Protein AF-A0A972WE09-F1 (afdb_monomer)

pLDDT: mean 72.86, std 21.05, range [27.7, 97.62]

Structure (mmCIF, N/CA/C/O backbone):
data_AF-A0A972WE09-F1
#
_entry.id   AF-A0A972WE09-F1
#
loop_
_atom_site.group_PDB
_atom_site.id
_atom_site.type_symbol
_atom_site.label_atom_id
_atom_site.label_alt_id
_atom_site.label_comp_id
_atom_site.label_asym_id
_atom_site.label_entity_id
_atom_site.label_seq_id
_atom_site.pdbx_PDB_ins_code
_atom_site.Cartn_x
_atom_site.Cartn_y
_atom_site.Cartn_z
_atom_site.occupancy
_atom_site.B_iso_or_equiv
_atom_site.auth_seq_id
_atom_site.auth_comp_id
_atom_site.auth_asym_id
_atom_site.auth_atom_id
_atom_site.pdbx_PDB_model_num
ATOM 1 N N . MET A 1 1 ? 65.712 10.291 -76.390 1.00 42.19 1 MET A N 1
ATOM 2 C CA . MET A 1 1 ? 65.392 8.877 -76.100 1.00 42.19 1 MET A CA 1
ATOM 3 C C . MET A 1 1 ? 64.914 8.795 -74.657 1.00 42.19 1 MET A C 1
ATOM 5 O O . MET A 1 1 ? 65.733 8.828 -73.753 1.00 42.19 1 MET A O 1
ATOM 9 N N . LEU A 1 2 ? 63.598 8.824 -74.439 1.00 44.12 2 LEU A N 1
ATOM 10 C CA . LEU A 1 2 ? 62.993 8.756 -73.105 1.00 44.12 2 LEU A CA 1
ATOM 11 C C . LEU A 1 2 ? 62.739 7.284 -72.747 1.00 44.12 2 LEU A C 1
ATOM 13 O O . LEU A 1 2 ? 62.123 6.583 -73.557 1.00 44.12 2 LEU A O 1
ATOM 17 N N . PRO A 1 3 ? 63.200 6.788 -71.586 1.00 51.09 3 PRO A N 1
ATOM 18 C CA . PRO A 1 3 ? 62.958 5.409 -71.198 1.00 51.09 3 PRO A CA 1
ATOM 19 C C . PRO A 1 3 ? 61.465 5.202 -70.911 1.00 51.09 3 PRO A C 1
ATOM 21 O O . PRO A 1 3 ? 60.907 5.704 -69.938 1.00 51.09 3 PRO A O 1
ATOM 24 N N . LYS A 1 4 ? 60.823 4.429 -71.791 1.00 54.84 4 LYS A N 1
ATOM 25 C CA . LYS A 1 4 ? 59.500 3.820 -71.616 1.00 54.84 4 LYS A CA 1
ATOM 26 C C . LYS A 1 4 ? 59.552 2.846 -70.433 1.00 54.84 4 LYS A C 1
ATOM 28 O O . LYS A 1 4 ? 59.787 1.660 -70.630 1.00 54.84 4 LYS A O 1
ATOM 33 N N . ARG A 1 5 ? 59.355 3.333 -69.208 1.00 55.41 5 ARG A N 1
ATOM 34 C CA . ARG A 1 5 ? 59.036 2.503 -68.032 1.00 55.41 5 ARG A CA 1
ATOM 35 C C . ARG A 1 5 ? 58.119 3.267 -67.086 1.00 55.41 5 ARG A C 1
ATOM 37 O O . ARG A 1 5 ? 58.547 3.727 -66.040 1.00 55.41 5 ARG A O 1
ATOM 44 N N . LEU A 1 6 ? 56.863 3.450 -67.486 1.00 56.16 6 LEU A N 1
ATOM 45 C CA . LEU A 1 6 ? 55.849 4.057 -66.614 1.00 56.16 6 LEU A CA 1
ATOM 46 C C . LEU A 1 6 ? 54.547 3.259 -66.513 1.00 56.16 6 LEU A C 1
ATOM 48 O O . LEU A 1 6 ? 53.661 3.666 -65.776 1.00 56.16 6 LEU A O 1
ATOM 52 N N . ILE A 1 7 ? 54.409 2.119 -67.196 1.00 57.28 7 ILE A N 1
ATOM 53 C CA . ILE A 1 7 ? 53.185 1.308 -67.118 1.00 57.28 7 ILE A CA 1
ATOM 54 C C . ILE A 1 7 ? 53.552 -0.178 -67.256 1.00 57.28 7 ILE A C 1
ATOM 56 O O . ILE A 1 7 ? 53.145 -0.861 -68.187 1.00 57.28 7 ILE A O 1
ATOM 60 N N . GLU A 1 8 ? 54.407 -0.664 -66.358 1.00 49.81 8 GLU A N 1
ATOM 61 C CA . GLU A 1 8 ? 54.573 -2.101 -66.117 1.00 49.81 8 GLU A CA 1
ATOM 62 C C . GLU A 1 8 ? 53.621 -2.458 -64.967 1.00 49.81 8 GLU A C 1
ATOM 64 O O . GLU A 1 8 ? 53.579 -1.748 -63.963 1.00 49.81 8 GLU A O 1
ATOM 69 N N . GLY A 1 9 ? 52.774 -3.466 -65.193 1.00 56.00 9 GLY A N 1
ATOM 70 C CA . GLY A 1 9 ? 51.535 -3.736 -64.461 1.00 56.00 9 GLY A CA 1
ATOM 71 C C . GLY A 1 9 ? 51.616 -3.543 -62.948 1.00 56.00 9 GLY A C 1
ATOM 72 O O . GLY A 1 9 ? 52.530 -4.030 -62.288 1.00 56.00 9 GLY A O 1
ATOM 73 N N . PHE A 1 10 ? 50.622 -2.841 -62.400 1.00 57.16 10 PHE A N 1
ATOM 74 C CA . PHE A 1 10 ? 50.445 -2.680 -60.961 1.00 57.16 10 PHE A CA 1
ATOM 75 C C . PHE A 1 10 ? 50.390 -4.067 -60.309 1.00 57.16 10 PHE A C 1
ATOM 77 O O . PHE A 1 10 ? 49.409 -4.798 -60.444 1.00 57.16 10 PHE A O 1
ATOM 84 N N . ASP A 1 11 ? 51.482 -4.438 -59.645 1.00 69.94 11 ASP A N 1
ATOM 85 C CA . ASP A 1 11 ? 51.645 -5.720 -58.978 1.00 69.94 11 ASP A CA 1
ATOM 86 C C . ASP A 1 11 ? 50.471 -5.934 -58.008 1.00 69.94 11 ASP A C 1
ATOM 88 O O . ASP A 1 11 ? 50.175 -5.075 -57.167 1.00 69.94 11 ASP A O 1
ATOM 92 N N . ARG A 1 12 ? 49.753 -7.054 -58.158 1.00 72.38 12 ARG A N 1
ATOM 93 C CA . ARG A 1 12 ? 48.464 -7.345 -57.494 1.00 72.38 12 ARG A CA 1
ATOM 94 C C . ARG A 1 12 ? 48.533 -7.135 -55.977 1.00 72.38 12 ARG A C 1
ATOM 96 O O . ARG A 1 12 ? 47.549 -6.748 -55.347 1.00 72.38 12 ARG A O 1
ATOM 103 N N . VAL A 1 13 ? 49.715 -7.354 -55.403 1.00 77.06 13 VAL A N 1
ATOM 104 C CA . VAL A 1 13 ? 50.023 -7.170 -53.981 1.00 77.06 13 VAL A CA 1
ATOM 105 C C . VAL A 1 13 ? 50.000 -5.693 -53.569 1.00 77.06 13 VAL A C 1
ATOM 107 O O . VAL A 1 13 ? 49.438 -5.362 -52.527 1.00 77.06 13 VAL A O 1
ATOM 110 N N . ARG A 1 14 ? 50.542 -4.781 -54.386 1.00 76.69 14 ARG A N 1
ATOM 111 C CA . ARG A 1 14 ? 50.553 -3.337 -54.088 1.00 76.69 14 ARG A CA 1
ATOM 112 C C . ARG A 1 14 ? 49.159 -2.728 -54.188 1.00 76.69 14 ARG A C 1
ATOM 114 O O . ARG A 1 14 ? 48.794 -1.934 -53.326 1.00 76.69 14 ARG A O 1
ATOM 121 N N . LEU A 1 15 ? 48.368 -3.141 -55.182 1.00 80.62 15 LEU A N 1
ATOM 122 C CA . LEU A 1 15 ? 46.974 -2.703 -55.313 1.00 80.62 15 LEU A CA 1
ATOM 123 C C . LEU A 1 15 ? 46.124 -3.190 -54.130 1.00 80.62 15 LEU A C 1
ATOM 125 O O . LEU A 1 15 ? 45.349 -2.418 -53.572 1.00 80.62 15 LEU A O 1
ATOM 129 N N . ARG A 1 16 ? 46.323 -4.442 -53.692 1.00 83.88 16 ARG A N 1
ATOM 130 C CA . ARG A 1 16 ? 45.658 -4.990 -52.502 1.00 83.88 16 ARG A CA 1
ATOM 131 C C . ARG A 1 16 ? 46.019 -4.215 -51.236 1.00 83.88 16 ARG A C 1
ATOM 133 O O . ARG A 1 16 ? 45.133 -3.934 -50.438 1.00 83.88 16 ARG A O 1
ATOM 140 N N . ASN A 1 17 ? 47.286 -3.837 -51.069 1.00 87.00 17 ASN A N 1
ATOM 141 C CA . ASN A 1 17 ? 47.725 -3.058 -49.911 1.00 87.00 17 ASN A CA 1
ATOM 142 C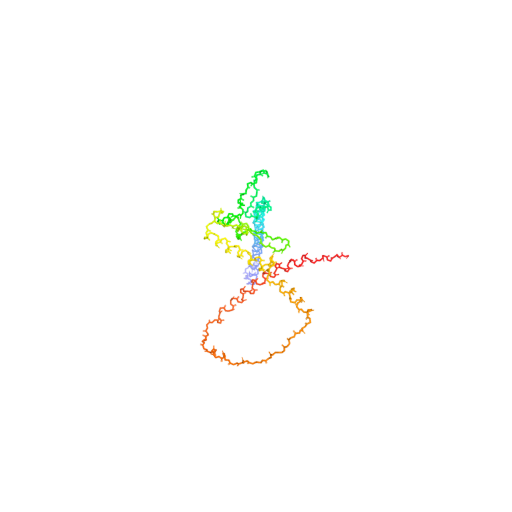 C . ASN A 1 17 ? 47.155 -1.633 -49.925 1.00 87.00 17 ASN A C 1
ATOM 144 O O . ASN A 1 17 ? 46.702 -1.164 -48.887 1.00 87.00 17 ASN A O 1
ATOM 148 N N . PHE A 1 18 ? 47.117 -0.963 -51.083 1.00 88.94 18 PHE A N 1
ATOM 149 C CA . PHE A 1 18 ? 46.482 0.354 -51.208 1.00 88.94 18 PHE A CA 1
ATOM 150 C C . PHE A 1 18 ? 44.977 0.299 -50.925 1.00 88.94 18 PHE A C 1
ATOM 152 O O . PHE A 1 18 ? 44.461 1.159 -50.216 1.00 88.94 18 PHE A O 1
ATOM 159 N N . LEU A 1 19 ? 44.281 -0.728 -51.423 1.00 89.06 19 LEU A N 1
ATOM 160 C CA . LEU A 1 19 ? 42.856 -0.924 -51.152 1.00 89.06 19 LEU A CA 1
ATOM 161 C C . LEU A 1 19 ? 42.596 -1.231 -49.672 1.00 89.06 19 LEU A C 1
ATOM 163 O O . LEU A 1 19 ? 41.664 -0.681 -49.096 1.00 89.06 19 LEU A O 1
ATOM 167 N N . ALA A 1 20 ? 43.431 -2.063 -49.044 1.00 90.75 20 ALA A N 1
ATOM 168 C CA . ALA A 1 20 ? 43.345 -2.340 -47.614 1.00 90.75 20 ALA A CA 1
ATOM 169 C C . ALA A 1 20 ? 43.599 -1.078 -46.782 1.00 90.75 20 ALA A C 1
ATOM 171 O O . ALA A 1 20 ? 42.846 -0.817 -45.853 1.00 90.75 20 ALA A O 1
ATOM 172 N N . LEU A 1 21 ? 44.601 -0.267 -47.142 1.00 91.88 21 LEU A N 1
ATOM 173 C CA . LEU A 1 21 ? 44.885 1.009 -46.482 1.00 91.88 21 LEU A CA 1
ATOM 174 C C . LEU A 1 21 ? 43.704 1.979 -46.616 1.00 91.88 21 LEU A C 1
ATOM 176 O O . LEU A 1 21 ? 43.304 2.588 -45.631 1.00 91.88 21 LEU A O 1
ATOM 180 N N . PHE A 1 22 ? 43.121 2.091 -47.813 1.00 91.31 22 PHE A N 1
ATOM 181 C CA . PHE A 1 22 ? 41.946 2.926 -48.056 1.00 91.31 22 PHE A CA 1
ATOM 182 C C . PHE A 1 22 ? 40.731 2.444 -47.255 1.00 91.31 22 PHE A C 1
ATOM 184 O O . PHE A 1 22 ? 40.063 3.241 -46.598 1.00 91.31 22 PHE A O 1
ATOM 191 N N . PHE A 1 23 ? 40.478 1.134 -47.247 1.00 94.25 23 PHE A N 1
ATOM 192 C CA . PHE A 1 23 ? 39.403 0.546 -46.455 1.00 94.25 23 PHE A CA 1
ATOM 193 C C . PHE A 1 23 ? 39.628 0.762 -44.957 1.00 94.25 23 PHE A C 1
ATOM 195 O O . PHE A 1 23 ? 38.690 1.117 -44.257 1.00 94.25 23 PHE A O 1
ATOM 202 N N . LEU A 1 24 ? 40.861 0.624 -44.464 1.00 94.81 24 LEU A N 1
ATOM 203 C CA . LEU A 1 24 ? 41.206 0.868 -43.062 1.00 94.81 24 LEU A CA 1
ATOM 204 C C . LEU A 1 24 ? 41.032 2.348 -42.688 1.00 94.81 24 LEU A C 1
ATOM 206 O O . LEU A 1 24 ? 40.479 2.656 -41.635 1.00 94.81 24 LEU A O 1
ATOM 210 N N . ALA A 1 25 ? 41.454 3.258 -43.570 1.00 94.44 25 ALA A N 1
ATOM 211 C CA . ALA A 1 25 ? 41.301 4.701 -43.396 1.00 94.44 25 ALA A CA 1
ATOM 212 C C . ALA A 1 25 ? 39.828 5.131 -43.336 1.00 94.44 25 ALA A C 1
ATOM 214 O O . ALA A 1 25 ? 39.520 6.130 -42.692 1.00 94.44 25 ALA A O 1
ATOM 215 N N . LEU A 1 26 ? 38.922 4.367 -43.956 1.00 93.69 26 LEU A N 1
ATOM 216 C CA . LEU A 1 26 ? 37.477 4.558 -43.832 1.00 93.69 26 LEU A CA 1
ATOM 217 C C . LEU A 1 26 ? 36.892 3.818 -42.617 1.00 93.69 26 LEU A C 1
ATOM 219 O O . LEU A 1 26 ? 36.058 4.362 -41.899 1.00 93.69 26 LEU A O 1
ATOM 223 N N . ALA A 1 27 ? 37.344 2.593 -42.351 1.00 94.56 27 ALA A N 1
ATOM 224 C CA . ALA A 1 27 ? 36.809 1.741 -41.295 1.00 94.56 27 ALA A CA 1
ATOM 225 C C . ALA A 1 27 ? 37.094 2.307 -39.898 1.00 94.56 27 ALA A C 1
ATOM 227 O O . ALA A 1 27 ? 36.196 2.330 -39.058 1.00 94.56 27 ALA A O 1
ATOM 228 N N . ILE A 1 28 ? 38.305 2.818 -39.654 1.00 94.94 28 ILE A N 1
ATOM 229 C CA . ILE A 1 28 ? 38.694 3.390 -38.357 1.00 94.94 28 ILE A CA 1
ATOM 230 C C . ILE A 1 28 ? 37.746 4.524 -37.922 1.00 94.94 28 ILE A C 1
ATOM 232 O O . ILE A 1 28 ? 37.148 4.391 -36.853 1.00 94.94 28 ILE A O 1
ATOM 236 N N . PRO A 1 29 ? 37.535 5.605 -38.703 1.00 93.56 29 PRO A N 1
ATOM 237 C CA . PRO A 1 29 ? 36.647 6.687 -38.281 1.00 93.56 29 PRO A CA 1
ATOM 238 C C . PRO A 1 29 ? 35.191 6.229 -38.136 1.00 93.56 29 PRO A C 1
ATOM 240 O O . PRO A 1 29 ? 34.505 6.685 -37.223 1.00 93.56 29 PRO A O 1
ATOM 243 N N . THR A 1 30 ? 34.721 5.286 -38.961 1.00 94.38 30 THR A N 1
ATOM 244 C CA . THR A 1 30 ? 33.365 4.731 -38.797 1.00 94.38 30 THR A CA 1
ATOM 245 C C . THR A 1 30 ? 33.212 3.925 -37.507 1.00 94.38 30 THR A C 1
ATOM 247 O O . THR A 1 30 ? 32.222 4.092 -36.799 1.00 94.38 30 THR A O 1
ATOM 250 N N . ALA A 1 31 ? 34.200 3.103 -37.148 1.00 94.31 31 ALA A N 1
ATOM 251 C CA . ALA A 1 31 ? 34.174 2.318 -35.919 1.00 94.31 31 ALA A CA 1
ATOM 252 C C . ALA A 1 31 ? 34.209 3.216 -34.673 1.00 94.31 31 ALA A C 1
ATOM 254 O O . ALA A 1 31 ? 33.471 2.972 -33.718 1.00 94.31 31 ALA A O 1
ATOM 255 N N . VAL A 1 32 ? 35.014 4.284 -34.702 1.00 94.50 32 VAL A N 1
ATOM 256 C CA . VAL A 1 32 ? 35.068 5.283 -33.623 1.00 94.50 32 VAL A CA 1
ATOM 257 C C . VAL A 1 32 ? 33.718 5.983 -33.454 1.00 94.50 32 VAL A C 1
ATOM 259 O O . VAL A 1 32 ? 33.236 6.094 -32.328 1.00 94.50 32 VAL A O 1
ATOM 262 N N . LEU A 1 33 ? 33.074 6.396 -34.552 1.00 94.62 33 LEU A N 1
ATOM 263 C CA . LEU A 1 33 ? 31.745 7.016 -34.502 1.00 94.62 33 LEU A CA 1
ATOM 264 C C . LEU A 1 33 ? 30.694 6.083 -33.899 1.00 94.62 33 LEU A C 1
ATOM 266 O O . LEU A 1 33 ? 29.909 6.510 -33.055 1.00 94.62 33 LEU A O 1
ATOM 270 N N . ILE A 1 34 ? 30.703 4.807 -34.289 1.00 92.56 34 ILE A N 1
ATOM 271 C CA . ILE A 1 34 ? 29.791 3.804 -33.732 1.00 92.56 34 ILE A CA 1
ATOM 272 C C . ILE A 1 34 ? 30.023 3.668 -32.222 1.00 92.56 34 ILE A C 1
ATOM 274 O O . ILE A 1 34 ? 29.072 3.741 -31.449 1.00 92.56 34 ILE A O 1
ATOM 278 N N . TRP A 1 35 ? 31.277 3.534 -31.781 1.00 90.88 35 TRP A N 1
ATOM 279 C CA . TRP A 1 35 ? 31.607 3.417 -30.357 1.00 90.88 35 TRP A CA 1
ATOM 280 C C . TRP A 1 35 ? 31.154 4.636 -29.539 1.00 90.88 35 TRP A C 1
ATOM 282 O O . TRP A 1 35 ? 30.608 4.491 -28.440 1.00 90.88 35 TRP A O 1
ATOM 292 N N . GLN A 1 36 ? 31.321 5.837 -30.095 1.00 88.81 36 GLN A N 1
ATOM 293 C CA . GLN A 1 36 ? 30.876 7.075 -29.464 1.00 88.81 36 GLN A CA 1
ATOM 294 C C . GLN A 1 36 ? 29.346 7.149 -29.366 1.00 88.81 36 GLN A C 1
ATOM 296 O O . GLN A 1 36 ? 28.827 7.477 -28.299 1.00 88.81 36 GLN A O 1
ATOM 301 N N . ALA A 1 37 ? 28.626 6.788 -30.431 1.00 88.38 37 ALA A N 1
ATOM 302 C CA . ALA A 1 37 ? 27.164 6.776 -30.446 1.00 88.38 37 ALA A CA 1
ATOM 303 C C . ALA A 1 37 ? 26.583 5.769 -29.437 1.00 88.38 37 ALA A C 1
ATOM 305 O O . ALA A 1 37 ? 25.671 6.104 -28.685 1.00 88.38 37 ALA A O 1
ATOM 306 N N . TYR A 1 38 ? 27.155 4.563 -29.347 1.00 88.25 38 TYR A N 1
ATOM 307 C CA . TYR A 1 38 ? 26.756 3.576 -28.336 1.00 88.25 38 TYR A CA 1
ATOM 308 C C . TYR A 1 38 ? 26.979 4.081 -26.909 1.00 88.25 38 TYR A C 1
ATOM 310 O O . TYR A 1 38 ? 26.152 3.847 -26.028 1.00 88.25 38 TYR A O 1
ATOM 318 N N . SER A 1 39 ? 28.094 4.776 -26.679 1.00 81.31 39 SER A N 1
ATOM 319 C CA . SER A 1 39 ? 28.401 5.338 -25.365 1.00 81.31 39 SER A CA 1
ATOM 320 C C . SER A 1 39 ? 27.394 6.420 -24.981 1.00 81.31 39 SER A C 1
ATOM 322 O O . SER A 1 39 ? 26.896 6.404 -23.859 1.00 81.31 39 SER A O 1
ATOM 324 N N . GLN A 1 40 ? 27.046 7.314 -25.911 1.00 84.81 40 GLN A N 1
ATOM 325 C CA . GLN A 1 40 ? 26.029 8.348 -25.691 1.00 84.81 40 GLN A CA 1
ATOM 326 C C . GLN A 1 40 ? 24.662 7.738 -25.375 1.00 84.81 40 GLN A C 1
ATOM 328 O O . GLN A 1 40 ? 24.068 8.089 -24.360 1.00 84.81 40 GLN A O 1
ATOM 333 N N . LEU A 1 41 ? 24.226 6.746 -26.156 1.00 88.06 41 LEU A N 1
ATOM 334 C CA . LEU A 1 41 ? 22.948 6.068 -25.932 1.00 88.06 41 LEU A CA 1
ATOM 335 C C . LEU A 1 41 ? 22.884 5.393 -24.555 1.00 88.06 41 LEU A C 1
ATOM 337 O O . LEU A 1 41 ? 21.870 5.466 -23.866 1.00 88.06 41 LEU A O 1
ATOM 341 N N . LYS A 1 42 ? 23.980 4.755 -24.123 1.00 85.50 42 LYS A N 1
ATOM 342 C CA . LYS A 1 42 ? 24.055 4.138 -22.793 1.00 85.50 42 LYS A CA 1
ATOM 343 C C . LYS A 1 42 ? 23.935 5.180 -21.680 1.00 85.50 42 LYS A C 1
ATOM 345 O O . LYS A 1 42 ? 23.276 4.915 -20.678 1.00 85.50 42 LYS A O 1
ATOM 350 N N . TRP A 1 43 ? 24.584 6.334 -21.835 1.00 78.44 43 TRP A N 1
ATOM 351 C CA . TRP A 1 43 ? 24.526 7.405 -20.843 1.00 78.44 43 TRP A CA 1
ATOM 352 C C . TRP A 1 43 ? 23.143 8.045 -20.768 1.00 78.44 43 TRP A C 1
ATOM 354 O O . TRP A 1 43 ? 22.662 8.263 -19.660 1.00 78.44 43 TRP A O 1
ATOM 364 N N . GLU A 1 44 ? 22.487 8.293 -21.900 1.00 88.38 44 GLU A N 1
ATOM 365 C CA . GLU A 1 44 ? 21.116 8.816 -21.926 1.00 88.38 44 GLU A CA 1
ATOM 366 C C . GLU A 1 44 ? 20.137 7.844 -21.266 1.00 88.38 44 GLU A C 1
ATOM 368 O O . GLU A 1 44 ? 19.405 8.241 -20.362 1.00 88.38 44 GLU A O 1
ATOM 373 N N . ALA A 1 45 ? 20.196 6.558 -21.626 1.00 88.56 45 ALA A N 1
ATOM 374 C CA . ALA A 1 45 ? 19.349 5.536 -21.018 1.00 88.56 45 ALA A CA 1
ATOM 375 C C . ALA A 1 45 ? 19.579 5.427 -19.503 1.00 88.56 45 ALA A C 1
ATOM 377 O O . ALA A 1 45 ? 18.624 5.341 -18.737 1.00 88.56 45 ALA A O 1
ATOM 378 N N . PHE A 1 46 ? 20.837 5.465 -19.050 1.00 87.31 46 PHE A N 1
ATOM 379 C CA . PHE A 1 46 ? 21.152 5.411 -17.622 1.00 87.31 46 PHE A CA 1
ATOM 380 C C . PHE A 1 46 ?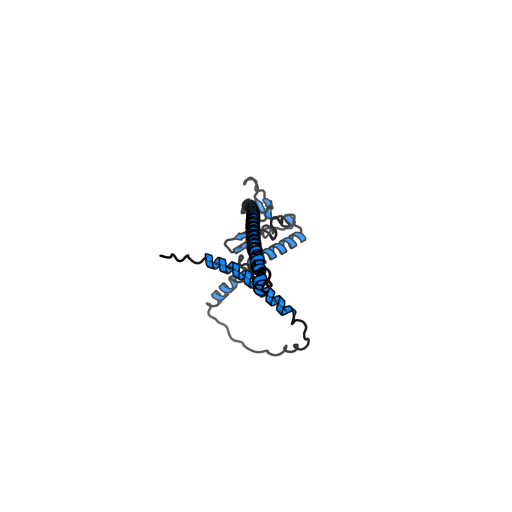 20.547 6.590 -16.848 1.00 87.31 46 PHE A C 1
ATOM 382 O O . PHE A 1 46 ? 19.897 6.375 -15.828 1.00 87.31 46 PHE A O 1
ATOM 389 N N . HIS A 1 47 ? 20.725 7.820 -17.338 1.00 89.38 47 HIS A N 1
ATOM 390 C CA . HIS A 1 47 ? 20.181 9.005 -16.669 1.00 89.38 47 HIS A CA 1
ATOM 391 C C . HIS A 1 47 ? 18.652 9.048 -16.730 1.00 89.38 47 HIS A C 1
ATOM 393 O O . HIS A 1 47 ? 18.025 9.493 -15.774 1.00 89.38 47 HIS A O 1
ATOM 399 N N . GLN A 1 48 ? 18.052 8.552 -17.815 1.00 89.69 48 GLN A N 1
ATOM 400 C CA . GLN A 1 48 ? 16.603 8.411 -17.913 1.00 89.69 48 GLN A CA 1
ATOM 401 C C . GLN A 1 48 ? 16.070 7.464 -16.833 1.00 89.69 48 GLN A C 1
ATOM 403 O O . GLN A 1 48 ? 15.196 7.854 -16.067 1.00 89.69 48 GLN A O 1
ATOM 408 N N . TYR A 1 49 ? 16.651 6.268 -16.695 1.00 92.25 49 TYR A N 1
ATOM 409 C CA . TYR A 1 49 ? 16.239 5.330 -15.648 1.00 92.25 49 TYR A CA 1
ATOM 410 C C . TYR A 1 49 ? 16.479 5.866 -14.238 1.00 92.25 49 TYR A C 1
ATOM 412 O O . TYR A 1 49 ? 15.684 5.591 -13.342 1.00 92.25 49 TYR A O 1
ATOM 420 N N . GLN A 1 50 ? 17.555 6.629 -14.030 1.00 92.12 50 GLN A N 1
ATOM 421 C CA . GLN A 1 50 ? 17.790 7.290 -12.751 1.00 92.12 50 GLN A CA 1
ATOM 422 C C . GLN A 1 50 ? 16.675 8.298 -12.440 1.00 92.12 50 GLN A C 1
ATOM 424 O O . GLN A 1 50 ? 16.125 8.261 -11.342 1.00 92.12 50 GLN A O 1
ATOM 429 N N . GLY A 1 51 ? 16.303 9.145 -13.404 1.00 94.00 51 GLY A N 1
ATOM 430 C CA . GLY A 1 51 ? 15.210 10.105 -13.242 1.00 94.00 51 GLY A CA 1
ATOM 431 C C . GLY A 1 51 ? 13.866 9.427 -12.968 1.00 94.00 51 GLY A C 1
ATOM 432 O O . GLY A 1 51 ? 13.176 9.799 -12.021 1.00 94.00 51 GLY A O 1
ATOM 433 N N . ASP A 1 52 ? 13.538 8.380 -13.726 1.00 94.69 52 ASP A N 1
ATOM 434 C CA . ASP A 1 52 ? 12.303 7.608 -13.543 1.00 94.69 52 ASP A CA 1
ATOM 435 C C . ASP A 1 52 ? 12.250 6.949 -12.148 1.00 94.69 52 ASP A C 1
ATOM 437 O O . ASP A 1 52 ? 11.206 6.929 -11.490 1.00 94.69 52 ASP A O 1
ATOM 441 N N . ALA A 1 53 ? 13.382 6.423 -11.664 1.00 95.19 53 ALA A N 1
ATOM 442 C CA . ALA A 1 53 ? 13.483 5.820 -10.337 1.00 95.19 53 ALA A CA 1
ATOM 443 C C . ALA A 1 53 ? 13.374 6.860 -9.211 1.00 95.19 53 ALA A C 1
ATOM 445 O O . ALA A 1 53 ? 12.724 6.598 -8.193 1.00 95.19 53 ALA A O 1
ATOM 446 N N . GLU A 1 54 ? 13.978 8.038 -9.383 1.00 95.38 54 GLU A N 1
ATOM 447 C CA . GLU A 1 54 ? 13.858 9.154 -8.442 1.00 95.38 54 GLU A CA 1
ATOM 448 C C . GLU A 1 54 ? 12.406 9.645 -8.354 1.00 95.38 54 GLU A C 1
ATOM 450 O O . GLU A 1 54 ? 11.886 9.801 -7.247 1.00 95.38 54 GLU A O 1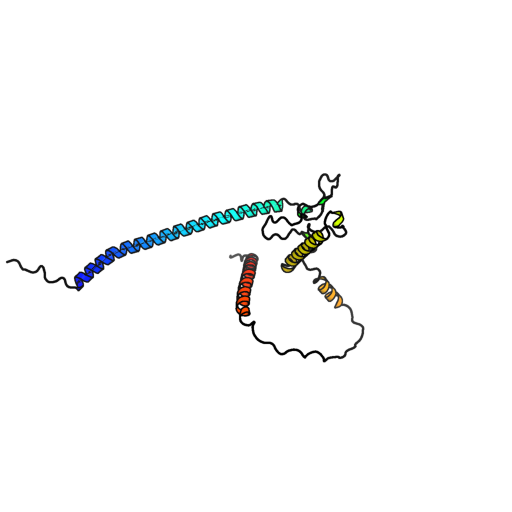
ATOM 455 N N . GLU A 1 55 ? 11.713 9.806 -9.485 1.00 96.69 55 GLU A N 1
ATOM 456 C CA . GLU A 1 55 ? 10.295 10.188 -9.507 1.00 96.69 55 GLU A CA 1
ATOM 457 C C . GLU A 1 55 ? 9.416 9.128 -8.830 1.00 96.69 55 GLU A C 1
ATOM 459 O O . GLU A 1 55 ? 8.575 9.452 -7.984 1.00 96.69 55 GLU A O 1
ATOM 464 N N . LEU A 1 56 ? 9.620 7.849 -9.162 1.00 96.88 56 LEU A N 1
ATOM 465 C CA . LEU A 1 56 ? 8.867 6.754 -8.558 1.00 96.88 56 LEU A CA 1
ATOM 466 C C . LEU A 1 56 ? 9.058 6.724 -7.039 1.00 96.88 56 LEU A C 1
ATOM 468 O O . LEU A 1 56 ? 8.077 6.599 -6.304 1.00 96.88 56 LEU A O 1
ATOM 472 N N . THR A 1 57 ? 10.298 6.879 -6.575 1.00 97.06 57 THR A N 1
ATOM 473 C CA . THR A 1 57 ? 10.628 6.913 -5.145 1.00 97.06 57 THR A CA 1
ATOM 474 C C . THR A 1 57 ? 9.932 8.087 -4.464 1.00 97.06 57 THR A C 1
ATOM 476 O O . THR A 1 57 ? 9.200 7.881 -3.499 1.00 97.06 57 THR A O 1
ATOM 479 N N . GLN A 1 58 ? 10.035 9.297 -5.022 1.00 97.62 58 GLN A N 1
ATOM 480 C CA . GLN A 1 58 ? 9.361 10.482 -4.479 1.00 97.62 58 GLN A CA 1
ATOM 481 C C . GLN A 1 58 ? 7.840 10.307 -4.410 1.00 97.62 58 GLN A C 1
ATOM 483 O O . GLN A 1 58 ? 7.199 10.720 -3.441 1.00 97.62 58 GLN A O 1
ATOM 488 N N . ARG A 1 59 ? 7.240 9.666 -5.417 1.00 96.50 59 ARG A N 1
ATOM 489 C CA . ARG A 1 59 ? 5.804 9.376 -5.435 1.00 96.50 59 ARG A CA 1
ATOM 490 C C . ARG A 1 59 ? 5.410 8.358 -4.366 1.00 96.50 59 ARG A C 1
ATOM 492 O O . ARG A 1 59 ? 4.365 8.529 -3.732 1.00 96.50 59 ARG A O 1
ATOM 499 N N . ILE A 1 60 ? 6.208 7.308 -4.181 1.00 95.25 60 ILE A N 1
ATOM 500 C CA . ILE A 1 60 ? 5.999 6.312 -3.124 1.00 95.25 60 ILE A CA 1
ATOM 501 C C . ILE A 1 60 ? 6.100 6.991 -1.759 1.00 95.25 60 ILE A C 1
ATOM 503 O O . ILE A 1 60 ? 5.173 6.857 -0.962 1.00 95.25 60 ILE A O 1
ATOM 507 N N . ASP A 1 61 ? 7.142 7.787 -1.529 1.00 96.44 61 ASP A N 1
ATOM 508 C CA . ASP A 1 61 ? 7.360 8.503 -0.272 1.00 96.44 61 ASP A CA 1
ATOM 509 C C . ASP A 1 61 ? 6.217 9.470 0.033 1.00 96.44 61 ASP A C 1
ATOM 511 O O . ASP A 1 61 ? 5.705 9.510 1.154 1.00 96.44 61 ASP A O 1
ATOM 515 N N . ALA A 1 62 ? 5.762 10.238 -0.958 1.00 96.19 62 ALA A N 1
ATOM 516 C CA . ALA A 1 62 ? 4.638 11.153 -0.791 1.00 96.19 62 ALA A CA 1
ATOM 517 C C . ALA A 1 62 ? 3.348 10.402 -0.427 1.00 96.19 62 ALA A C 1
ATOM 519 O O . ALA A 1 62 ? 2.621 10.817 0.481 1.00 96.19 62 ALA A O 1
ATOM 520 N N . ARG A 1 63 ? 3.076 9.276 -1.101 1.00 92.81 63 ARG A N 1
ATOM 521 C CA . ARG A 1 63 ? 1.906 8.437 -0.820 1.00 92.81 63 ARG A CA 1
ATOM 522 C C . ARG A 1 63 ? 1.993 7.799 0.566 1.00 92.81 63 ARG A C 1
ATOM 524 O O . ARG A 1 63 ? 1.011 7.849 1.300 1.00 92.81 63 ARG A O 1
ATOM 531 N N . LEU A 1 64 ? 3.140 7.233 0.934 1.00 92.75 64 LEU A N 1
ATOM 532 C CA . LEU A 1 64 ? 3.359 6.614 2.241 1.00 92.75 64 LEU A CA 1
ATOM 533 C C . LEU A 1 64 ? 3.198 7.646 3.362 1.00 92.75 64 LEU A C 1
ATOM 535 O O . LEU A 1 64 ? 2.477 7.398 4.322 1.00 92.75 64 LEU A O 1
ATOM 539 N N . ASN A 1 65 ? 3.785 8.834 3.208 1.00 95.00 65 ASN A N 1
ATOM 540 C CA . ASN A 1 65 ? 3.643 9.917 4.179 1.00 95.00 65 ASN A CA 1
ATOM 541 C C . ASN A 1 65 ? 2.190 10.376 4.339 1.00 95.00 65 ASN A C 1
ATOM 543 O O . ASN A 1 65 ? 1.772 10.701 5.448 1.00 95.00 65 ASN A O 1
ATOM 547 N N . ALA A 1 66 ? 1.411 10.422 3.255 1.00 92.69 66 ALA A N 1
ATOM 548 C CA . ALA A 1 66 ? -0.013 10.731 3.345 1.00 92.69 66 ALA A CA 1
ATOM 549 C C . ALA A 1 66 ? -0.770 9.658 4.144 1.00 92.69 66 ALA A C 1
ATOM 551 O O . ALA A 1 66 ? -1.564 10.001 5.015 1.00 92.69 66 ALA A O 1
ATOM 552 N N . LEU A 1 67 ? -0.473 8.378 3.903 1.00 89.12 67 LEU A N 1
ATOM 553 C CA . LEU A 1 67 ? -1.086 7.259 4.623 1.00 89.12 67 LEU A CA 1
ATOM 554 C C . LEU A 1 67 ? -0.715 7.248 6.111 1.00 89.12 67 LEU A C 1
ATOM 556 O O . LEU A 1 67 ? -1.597 7.078 6.946 1.00 89.12 67 LEU A O 1
ATOM 560 N N . ILE A 1 68 ? 0.557 7.482 6.447 1.00 90.19 68 ILE A N 1
ATOM 561 C CA . ILE A 1 68 ? 1.019 7.584 7.839 1.00 90.19 68 ILE A CA 1
ATOM 562 C C . ILE A 1 68 ? 0.305 8.734 8.547 1.00 90.19 68 ILE A C 1
ATOM 564 O O . ILE A 1 68 ? -0.208 8.545 9.639 1.00 90.19 68 ILE A O 1
ATOM 568 N N . LYS A 1 69 ? 0.178 9.903 7.906 1.00 91.94 69 LYS A N 1
ATOM 569 C CA . LYS A 1 69 ? -0.551 11.040 8.490 1.00 91.94 69 LYS A CA 1
ATOM 570 C C . LYS A 1 69 ? -2.016 10.722 8.777 1.00 91.94 69 LYS A C 1
ATOM 572 O O . LYS A 1 69 ? -2.539 11.189 9.783 1.00 91.94 69 LYS A O 1
ATOM 577 N N . THR A 1 70 ? -2.676 9.961 7.907 1.00 88.62 70 THR A N 1
ATOM 578 C CA . THR A 1 70 ? -4.044 9.494 8.158 1.00 88.62 70 THR A CA 1
ATOM 579 C C . THR A 1 70 ? -4.078 8.497 9.315 1.00 88.62 70 THR A C 1
ATOM 581 O O . THR A 1 70 ? -4.920 8.634 10.194 1.00 88.62 70 THR A O 1
ATOM 584 N N . ALA A 1 71 ? -3.142 7.546 9.360 1.00 85.19 71 ALA A N 1
ATOM 585 C CA . ALA A 1 71 ? -3.051 6.562 10.436 1.00 85.19 71 ALA A CA 1
ATOM 586 C C . ALA A 1 71 ? -2.778 7.210 11.810 1.00 85.19 71 ALA A C 1
ATOM 588 O O . ALA A 1 71 ? -3.462 6.893 12.780 1.00 85.19 71 ALA A O 1
ATOM 589 N N . ASP A 1 72 ? -1.845 8.163 11.873 1.00 88.31 72 ASP A N 1
ATOM 590 C CA . ASP A 1 72 ? -1.469 8.909 13.084 1.00 88.31 72 ASP A CA 1
ATOM 591 C C . ASP A 1 72 ? -2.575 9.855 13.574 1.00 88.31 72 ASP A C 1
ATOM 593 O O . ASP A 1 72 ? -2.583 10.254 14.739 1.00 88.31 72 ASP A O 1
ATOM 597 N N . ALA A 1 73 ? -3.515 10.237 12.703 1.00 89.31 73 ALA A N 1
ATOM 598 C CA . ALA A 1 73 ? -4.662 11.049 13.096 1.00 89.31 73 ALA A CA 1
ATOM 599 C C . ALA A 1 73 ? -5.661 10.270 13.970 1.00 89.31 73 ALA A C 1
ATOM 601 O O . ALA A 1 73 ? -6.477 10.892 14.656 1.00 89.31 73 ALA A O 1
ATOM 602 N N . HIS A 1 74 ? -5.607 8.933 13.961 1.00 87.88 74 HIS A N 1
ATOM 603 C CA . HIS A 1 74 ? -6.452 8.094 14.803 1.00 87.88 74 HIS A CA 1
ATOM 604 C C . HIS A 1 74 ? -5.890 7.995 16.220 1.00 87.88 74 HIS A C 1
ATOM 606 O O . HIS A 1 74 ? -4.727 7.657 16.445 1.00 87.88 74 HIS A O 1
ATOM 612 N N . SER A 1 75 ? -6.744 8.257 17.202 1.00 87.88 75 SER A N 1
ATOM 613 C CA . SER A 1 75 ? -6.401 8.114 18.610 1.00 87.88 75 SER A CA 1
ATOM 614 C C . SER A 1 75 ? -6.407 6.645 19.034 1.00 87.88 75 SER A C 1
ATOM 616 O O . SER A 1 75 ? -7.048 5.796 18.417 1.00 87.88 75 SER A O 1
ATOM 618 N N . PHE A 1 76 ? -5.760 6.336 20.159 1.00 86.06 76 PHE A N 1
ATOM 619 C CA . PHE A 1 76 ? -5.795 4.986 20.731 1.00 86.06 76 PHE A CA 1
ATOM 620 C C . PHE A 1 76 ? -7.228 4.500 21.028 1.00 86.06 76 PHE A C 1
ATOM 622 O O . PHE A 1 76 ? -7.509 3.309 20.911 1.00 86.06 76 PHE A O 1
ATOM 629 N N . ALA A 1 77 ? -8.143 5.412 21.373 1.00 87.75 77 ALA A N 1
ATOM 630 C CA . ALA A 1 77 ? -9.537 5.075 21.646 1.00 87.75 77 ALA A CA 1
ATOM 631 C C . ALA A 1 77 ? -10.276 4.585 20.390 1.00 87.75 77 ALA A C 1
ATOM 633 O O . ALA A 1 77 ? -11.125 3.702 20.496 1.00 87.75 77 ALA A O 1
ATOM 634 N N . ASP A 1 78 ? -9.912 5.080 19.202 1.00 89.94 78 ASP A N 1
ATOM 635 C CA . ASP A 1 78 ? -10.582 4.738 17.940 1.00 89.94 78 ASP A CA 1
ATOM 636 C C . ASP A 1 78 ? -10.422 3.260 17.559 1.00 89.94 78 ASP A C 1
ATOM 638 O O . ASP A 1 78 ? -11.187 2.730 16.764 1.00 89.94 78 ASP A O 1
ATOM 642 N N . TYR A 1 79 ? -9.484 2.531 18.147 1.00 90.75 79 TYR A N 1
ATOM 643 C CA . TYR A 1 79 ? -9.338 1.093 17.901 1.00 90.75 79 TYR A CA 1
ATOM 644 C C . TYR A 1 79 ? -10.261 0.228 18.777 1.00 90.75 79 TYR A C 1
ATOM 646 O O . TYR A 1 79 ? -10.252 -0.997 18.662 1.00 90.75 79 TYR A O 1
ATOM 654 N N . THR A 1 80 ? -11.078 0.843 19.635 1.00 90.44 80 THR A N 1
ATOM 655 C CA . THR A 1 80 ? -12.155 0.167 20.372 1.00 90.44 80 THR A CA 1
ATOM 656 C C . THR A 1 80 ? -13.475 0.311 19.613 1.00 90.44 80 THR A C 1
ATOM 658 O O . THR A 1 80 ? -13.677 1.287 18.899 1.00 90.44 80 THR A O 1
ATOM 661 N N . PHE A 1 81 ? -14.408 -0.637 19.760 1.00 89.69 81 PHE A N 1
ATOM 662 C CA . PHE A 1 81 ? -15.686 -0.583 19.035 1.00 89.69 81 PHE A CA 1
ATOM 663 C C . PHE A 1 81 ? -16.544 0.645 19.394 1.00 89.69 81 PHE A C 1
ATOM 665 O O . PHE A 1 81 ? -17.196 1.245 18.535 1.00 89.69 81 PHE A O 1
ATOM 672 N N . LEU A 1 82 ? -16.552 1.018 20.676 1.00 87.44 82 LEU A N 1
ATOM 673 C CA . LEU A 1 82 ? -17.258 2.187 21.195 1.00 87.44 82 LEU A CA 1
ATOM 674 C C . LEU A 1 82 ? -16.251 3.208 21.717 1.00 87.44 82 LEU A C 1
ATOM 676 O O . LEU A 1 82 ? -15.363 2.860 22.493 1.00 87.44 82 LEU A O 1
ATOM 680 N N . VAL A 1 83 ? -16.439 4.466 21.334 1.00 86.19 83 VAL A N 1
ATOM 681 C CA . VAL A 1 83 ? -15.667 5.611 21.818 1.00 86.19 83 VAL A CA 1
ATOM 682 C C . VAL A 1 83 ? -16.589 6.594 22.526 1.00 86.19 83 VAL A C 1
ATOM 684 O O . VAL A 1 83 ? -17.729 6.809 22.111 1.00 86.19 83 VAL A O 1
ATOM 687 N N . VAL A 1 84 ? -16.096 7.195 23.607 1.00 79.00 84 VAL A N 1
ATOM 688 C CA . VAL A 1 84 ? -16.794 8.287 24.292 1.00 79.00 84 VAL A CA 1
ATOM 689 C C . VAL A 1 84 ? -16.464 9.579 23.555 1.00 79.00 84 VAL A C 1
ATOM 691 O O . VAL A 1 84 ? -15.297 9.963 23.475 1.00 79.00 84 VAL A O 1
ATOM 694 N N . SER A 1 85 ? -17.473 10.235 22.989 1.00 66.25 85 SER A N 1
ATOM 695 C CA . SER A 1 85 ? -17.315 11.472 22.227 1.00 66.25 85 SER A CA 1
ATOM 696 C C . SER A 1 85 ? -17.925 12.677 22.945 1.00 66.25 85 SER A C 1
ATOM 698 O O . SER A 1 85 ? -18.963 12.590 23.600 1.00 66.25 85 SER A O 1
ATOM 700 N N . GLY A 1 86 ? -17.277 13.836 22.793 1.00 66.88 86 GLY A N 1
ATOM 701 C CA . GLY A 1 86 ? -17.766 15.118 23.305 1.00 66.88 86 GLY A CA 1
ATOM 702 C C . GLY A 1 86 ? -17.281 15.473 24.713 1.00 66.88 86 GLY A C 1
ATOM 703 O O . GLY A 1 86 ? -16.196 15.082 25.136 1.00 66.88 86 GLY A O 1
ATOM 704 N N . ASP A 1 87 ? -18.072 16.292 25.409 1.00 58.41 87 ASP A N 1
ATOM 705 C CA . ASP A 1 87 ? -17.779 16.750 26.769 1.00 58.41 87 ASP A CA 1
ATOM 706 C C . ASP A 1 87 ? -17.810 15.550 27.743 1.00 58.41 87 ASP A C 1
ATOM 708 O O . ASP A 1 87 ? -18.792 14.797 27.733 1.00 58.41 87 ASP A O 1
ATOM 712 N N . PRO A 1 88 ? -16.789 15.350 28.601 1.00 61.66 88 PRO A N 1
ATOM 713 C CA . PRO A 1 88 ? -16.759 14.256 29.578 1.00 61.66 88 PRO A CA 1
ATOM 714 C C . PRO A 1 88 ? -17.970 14.233 30.526 1.00 61.66 88 PRO A C 1
ATOM 716 O O . PRO A 1 88 ? -18.239 13.208 31.148 1.00 61.66 88 PRO A O 1
ATOM 719 N N . SER A 1 89 ? -18.722 15.331 30.628 1.00 61.84 89 SER A N 1
ATOM 720 C CA . SER A 1 89 ? -19.965 15.397 31.401 1.00 61.84 89 SER A CA 1
ATOM 721 C C . SER A 1 89 ? -21.203 14.842 30.676 1.00 61.84 89 SER A C 1
ATOM 723 O O . SER A 1 89 ? -22.190 14.517 31.336 1.00 61.84 89 SER A O 1
ATOM 725 N N . ALA A 1 90 ? -21.161 14.681 29.349 1.00 65.12 90 ALA A N 1
ATOM 726 C CA . ALA A 1 90 ? -22.292 14.208 28.548 1.00 65.12 90 ALA A CA 1
ATOM 727 C C . ALA A 1 90 ? -22.241 12.696 28.235 1.00 65.12 90 ALA A C 1
ATOM 729 O O . ALA A 1 90 ? -23.279 12.113 27.930 1.00 65.12 90 ALA A O 1
ATOM 730 N N . ASN A 1 91 ? -21.061 12.064 28.341 1.00 68.38 91 ASN A N 1
ATOM 731 C CA . ASN A 1 91 ? -20.820 10.620 28.172 1.00 68.38 91 ASN A CA 1
ATOM 732 C C . ASN A 1 91 ? -21.579 9.988 26.986 1.00 68.38 91 ASN A C 1
ATOM 734 O O . ASN A 1 91 ? -22.235 8.952 27.127 1.00 68.38 91 ASN A O 1
ATOM 738 N N . LEU A 1 92 ? -21.528 10.631 25.814 1.00 73.94 92 LEU A N 1
ATOM 739 C CA . LEU A 1 92 ? -22.125 10.060 24.614 1.00 73.94 92 LEU A CA 1
ATOM 740 C C . LEU A 1 92 ? -21.210 8.959 24.093 1.00 73.94 92 LEU A C 1
ATOM 742 O O . LEU A 1 92 ? -20.051 9.191 23.758 1.00 73.94 92 LEU A O 1
ATOM 746 N N . VAL A 1 93 ? -21.754 7.751 24.026 1.00 80.12 93 VAL A N 1
ATOM 747 C CA . VAL A 1 93 ? -21.064 6.594 23.471 1.00 80.12 93 VAL A CA 1
ATOM 748 C C . VAL A 1 93 ? -21.443 6.485 22.001 1.00 80.12 93 VAL A C 1
ATOM 750 O O . VAL A 1 93 ? -22.612 6.290 21.667 1.00 80.12 93 VAL A O 1
ATOM 753 N N . GLN A 1 94 ? -20.458 6.618 21.119 1.00 86.12 94 GLN A N 1
ATOM 754 C CA . GLN A 1 94 ? -20.628 6.449 19.679 1.00 86.12 94 GLN A CA 1
ATOM 755 C C . GLN A 1 94 ? -19.763 5.298 19.170 1.00 86.12 94 GLN A C 1
ATOM 757 O O . GLN A 1 94 ? -18.788 4.900 19.804 1.00 86.12 94 GLN A O 1
ATOM 762 N N . ARG A 1 95 ? -20.107 4.761 17.999 1.00 88.19 95 ARG A N 1
ATOM 763 C CA . ARG A 1 95 ? -19.256 3.773 17.331 1.00 88.19 95 ARG A CA 1
ATOM 764 C C . ARG A 1 95 ? -17.971 4.436 16.855 1.00 88.19 95 ARG A C 1
ATOM 766 O O . ARG A 1 95 ? -18.003 5.574 16.381 1.00 88.19 95 ARG A O 1
ATOM 773 N N . SER A 1 96 ? -16.863 3.714 16.959 1.00 89.06 96 SER A N 1
ATOM 774 C CA . SER A 1 96 ? -15.610 4.164 16.370 1.00 89.06 96 SER A CA 1
ATOM 775 C C . SER A 1 96 ? -15.735 4.290 14.843 1.00 89.06 96 SER A C 1
ATOM 777 O O . SER A 1 96 ? -16.409 3.464 14.212 1.00 89.06 96 SER A O 1
ATOM 779 N N . PRO A 1 97 ? -15.051 5.267 14.216 1.00 87.38 97 PRO A N 1
ATOM 780 C CA . PRO A 1 97 ? -14.904 5.297 12.763 1.00 87.38 97 PRO A CA 1
ATOM 781 C C . PRO A 1 97 ? -14.239 4.024 12.201 1.00 87.38 97 PRO A C 1
ATOM 783 O O . PRO A 1 97 ? -14.575 3.606 11.095 1.00 87.38 97 PRO A O 1
ATOM 786 N N . LEU A 1 98 ? -13.365 3.358 12.968 1.00 90.12 98 LEU A N 1
ATOM 787 C CA . LEU A 1 98 ? -12.678 2.116 12.574 1.00 90.12 98 LEU A CA 1
ATOM 788 C C . LEU A 1 98 ? -13.556 0.860 12.729 1.00 90.12 98 LEU A C 1
ATOM 790 O O . LEU A 1 98 ? -13.169 -0.228 12.307 1.00 90.12 98 LEU A O 1
ATOM 794 N N . SER A 1 99 ? -14.751 0.998 13.311 1.00 91.25 99 SER A N 1
ATOM 795 C CA . SER A 1 99 ? -15.759 -0.068 13.422 1.00 91.25 99 SER A CA 1
ATOM 796 C C . SER A 1 99 ? -16.669 -0.191 12.201 1.00 91.25 99 SER A C 1
ATOM 798 O O . SER A 1 99 ? -17.582 -1.034 12.197 1.00 91.25 99 SER A O 1
ATOM 800 N N . ALA A 1 100 ? -16.491 0.674 11.200 1.00 89.38 100 ALA A N 1
ATOM 801 C CA . ALA A 1 100 ? -17.259 0.641 9.966 1.00 89.38 100 ALA A CA 1
ATOM 802 C C . ALA A 1 100 ? -17.068 -0.700 9.238 1.00 89.38 100 ALA A C 1
ATOM 804 O O . ALA A 1 100 ? -15.983 -1.277 9.230 1.00 89.38 100 ALA A O 1
ATOM 805 N N . TYR A 1 101 ? -18.153 -1.209 8.655 1.00 89.00 101 TYR A N 1
ATOM 806 C CA . TYR A 1 101 ? -18.126 -2.410 7.827 1.00 89.00 101 TYR A CA 1
ATOM 807 C C . TYR A 1 101 ? -18.949 -2.164 6.556 1.00 89.00 101 TYR A C 1
ATOM 809 O O . TYR A 1 101 ? -20.033 -1.583 6.669 1.00 89.00 101 TYR A O 1
ATOM 817 N N . PRO A 1 102 ? -18.474 -2.591 5.373 1.00 89.19 102 PRO A N 1
ATOM 818 C CA . PRO A 1 102 ? -17.172 -3.223 5.119 1.00 89.19 102 PRO A CA 1
ATOM 819 C C . PRO A 1 102 ? -15.991 -2.292 5.440 1.00 89.19 102 PRO A C 1
ATOM 821 O O . PRO A 1 102 ? -16.152 -1.072 5.477 1.00 89.19 102 PRO A O 1
ATOM 824 N N . VAL A 1 103 ? -14.821 -2.872 5.726 1.00 86.62 103 VAL A N 1
ATOM 825 C CA . VAL A 1 103 ? -13.621 -2.097 6.078 1.00 86.62 103 VAL A CA 1
ATOM 826 C C . VAL A 1 103 ? -13.227 -1.216 4.887 1.00 86.62 103 VAL A C 1
ATOM 828 O O . VAL A 1 103 ? -13.064 -1.747 3.783 1.00 86.62 103 VAL A O 1
ATOM 831 N N . PRO A 1 104 ? -13.073 0.108 5.070 1.00 81.94 104 PRO A N 1
ATOM 832 C CA . PRO A 1 104 ? -12.603 0.986 4.006 1.00 81.94 104 PRO A CA 1
ATOM 833 C C . PRO A 1 104 ? -11.212 0.550 3.533 1.00 81.94 104 PRO A C 1
ATOM 835 O O . PRO A 1 104 ? -10.262 0.501 4.311 1.00 81.94 104 PRO A O 1
ATOM 838 N N . ALA A 1 105 ? -11.082 0.222 2.248 1.00 70.75 105 ALA A N 1
ATOM 839 C CA . ALA A 1 105 ? -9.821 -0.213 1.650 1.00 70.75 105 ALA A CA 1
ATOM 840 C C . ALA A 1 105 ? -8.943 0.987 1.246 1.00 70.75 105 ALA A C 1
ATOM 842 O O . ALA A 1 105 ? -8.549 1.117 0.084 1.00 70.75 105 ALA A O 1
ATOM 843 N N . ASP A 1 106 ? -8.643 1.877 2.197 1.00 77.81 106 ASP A N 1
ATOM 844 C CA . ASP A 1 106 ? -7.829 3.081 1.953 1.00 77.81 106 ASP A CA 1
ATOM 845 C C . ASP A 1 106 ? -6.401 2.727 1.503 1.00 77.81 106 ASP A C 1
ATOM 847 O O . ASP A 1 106 ? -5.762 3.450 0.729 1.00 77.81 106 ASP A O 1
ATOM 851 N N . LEU A 1 107 ? -5.915 1.564 1.942 1.00 77.44 107 LEU A N 1
ATOM 852 C CA . LEU A 1 107 ? -4.659 0.972 1.516 1.00 77.44 107 LEU A CA 1
ATOM 853 C C . LEU A 1 107 ? -4.914 -0.445 0.969 1.00 77.44 107 LEU A C 1
ATOM 855 O O . LEU A 1 107 ? -5.512 -1.275 1.660 1.00 77.44 107 LEU A O 1
ATOM 859 N N . PRO A 1 108 ? -4.445 -0.754 -0.257 1.00 80.12 108 PRO A N 1
ATOM 860 C CA . PRO A 1 108 ? -4.540 -2.099 -0.807 1.00 80.12 108 PRO A CA 1
ATOM 861 C C . PRO A 1 108 ? -3.899 -3.127 0.129 1.00 80.12 108 PRO A C 1
ATOM 863 O O . PRO A 1 108 ? -2.754 -2.955 0.542 1.00 80.12 108 PRO A O 1
ATOM 866 N N . GLY A 1 109 ? -4.633 -4.196 0.436 1.00 84.19 109 GLY A N 1
ATOM 867 C CA . GLY A 1 109 ? -4.166 -5.271 1.315 1.00 84.19 109 GLY A CA 1
ATOM 868 C C . GLY A 1 109 ? -4.462 -5.073 2.805 1.00 84.19 109 GLY A C 1
ATOM 869 O O . GLY A 1 109 ? -4.146 -5.963 3.590 1.00 84.19 109 GLY A O 1
ATOM 870 N N . VAL A 1 110 ? -5.088 -3.964 3.219 1.00 87.19 110 VAL A N 1
ATOM 871 C CA . VAL A 1 110 ? -5.568 -3.825 4.603 1.00 87.19 110 VAL A CA 1
ATOM 872 C C . VAL A 1 110 ? -6.792 -4.707 4.822 1.00 87.19 110 VAL A C 1
ATOM 874 O O . VAL A 1 110 ? -7.814 -4.548 4.160 1.00 87.19 110 VAL A O 1
ATOM 877 N N . LEU A 1 111 ? -6.674 -5.619 5.786 1.00 88.75 111 LEU A N 1
ATOM 878 C CA . LEU A 1 111 ? -7.758 -6.491 6.243 1.00 88.75 111 LEU A CA 1
ATOM 879 C C . LEU A 1 111 ? -8.612 -5.819 7.333 1.00 88.75 111 LEU A C 1
ATOM 881 O O . LEU A 1 111 ? -9.818 -6.029 7.404 1.00 88.75 111 LEU A O 1
ATOM 885 N N . GLY A 1 112 ? -7.994 -5.001 8.188 1.00 89.75 112 GLY A N 1
ATOM 886 C CA . GLY A 1 112 ? -8.670 -4.311 9.281 1.00 89.75 112 GLY A CA 1
ATOM 887 C C . GLY A 1 112 ? -7.705 -3.794 10.341 1.00 89.75 112 GLY A C 1
ATOM 888 O O . GLY A 1 112 ? -6.487 -3.883 10.197 1.00 89.75 112 GLY A O 1
ATOM 889 N N . TYR A 1 113 ? -8.277 -3.255 11.414 1.00 91.44 113 TYR A N 1
ATOM 890 C CA . TYR A 1 113 ? -7.546 -2.655 12.527 1.00 91.44 113 TYR A CA 1
ATOM 891 C C . TYR A 1 113 ? -7.586 -3.569 13.753 1.00 91.44 113 TYR A C 1
ATOM 893 O O . TYR A 1 113 ? -8.544 -4.325 13.954 1.00 91.44 113 TYR A O 1
ATOM 901 N N . PHE A 1 114 ? -6.546 -3.501 14.580 1.00 92.00 114 PHE A N 1
ATOM 902 C CA . PHE A 1 114 ? -6.439 -4.292 15.800 1.00 92.00 114 PHE A CA 1
ATOM 903 C C . PHE A 1 114 ? -5.579 -3.593 16.852 1.00 92.00 114 PHE A C 1
ATOM 905 O O . PHE A 1 114 ? -4.803 -2.689 16.543 1.00 92.00 114 PHE A O 1
ATOM 912 N N . GLN A 1 115 ? -5.700 -4.058 18.087 1.00 90.44 115 GLN A N 1
ATOM 913 C CA . GLN A 1 115 ? -4.791 -3.761 19.180 1.00 90.44 115 GLN A CA 1
ATOM 914 C C . GLN A 1 115 ? -4.320 -5.059 19.825 1.00 90.44 115 GLN A C 1
ATOM 916 O O . GLN A 1 115 ? -5.032 -6.064 19.849 1.00 90.44 115 GLN A O 1
ATOM 921 N N . VAL A 1 116 ? -3.091 -5.022 20.333 1.00 89.50 116 VAL A N 1
ATOM 922 C CA . VAL A 1 116 ? -2.532 -6.070 21.181 1.00 89.50 116 VAL A CA 1
ATOM 923 C C . VAL A 1 116 ? -2.079 -5.405 22.468 1.00 89.50 116 VAL A C 1
ATOM 925 O O . VAL A 1 116 ? -1.213 -4.530 22.449 1.00 89.50 116 VAL A O 1
ATOM 928 N N . ASN A 1 117 ? -2.694 -5.794 23.580 1.00 86.31 117 ASN A N 1
ATOM 929 C CA . ASN A 1 117 ? -2.342 -5.261 24.894 1.00 86.31 117 ASN A CA 1
ATOM 930 C C . ASN A 1 117 ? -1.047 -5.898 25.425 1.00 86.31 117 ASN A C 1
ATOM 932 O O . ASN A 1 117 ? -0.542 -6.873 24.869 1.00 86.31 117 ASN A O 1
ATOM 936 N N . THR A 1 118 ? -0.527 -5.384 26.544 1.00 86.06 118 THR A N 1
ATOM 937 C CA . THR A 1 118 ? 0.689 -5.902 27.204 1.00 86.06 118 THR A CA 1
ATOM 938 C C . THR A 1 118 ? 0.606 -7.397 27.535 1.00 86.06 118 THR A C 1
ATOM 940 O O . THR A 1 118 ? 1.623 -8.085 27.527 1.00 86.06 118 THR A O 1
ATOM 943 N N . ASP A 1 119 ? -0.602 -7.915 27.767 1.00 84.12 119 ASP A N 1
ATOM 944 C CA . ASP A 1 119 ? -0.863 -9.336 28.033 1.00 84.12 119 ASP A CA 1
ATOM 945 C C . ASP A 1 119 ? -0.927 -10.204 26.759 1.00 84.12 119 ASP A C 1
ATOM 947 O O . ASP A 1 119 ? -1.208 -11.401 26.826 1.00 84.12 119 ASP A O 1
ATOM 951 N N . GLY A 1 120 ? -0.692 -9.617 25.581 1.00 83.12 120 GLY A N 1
ATOM 952 C CA . GLY A 1 120 ? -0.808 -10.293 24.288 1.00 83.12 120 GLY A CA 1
ATOM 953 C C . GLY A 1 120 ? -2.254 -10.521 23.837 1.00 83.12 120 GLY A C 1
ATOM 954 O O . GLY A 1 120 ? -2.495 -11.311 22.924 1.00 83.12 120 GLY A O 1
ATOM 955 N N . GLU A 1 121 ? -3.224 -9.865 24.478 1.00 86.25 121 GLU A N 1
ATOM 956 C CA . GLU A 1 121 ? -4.638 -9.993 24.134 1.00 86.25 121 GLU A CA 1
ATOM 957 C C . GLU A 1 121 ? -4.977 -9.174 22.889 1.00 86.25 121 GLU A C 1
ATOM 959 O O . GLU A 1 121 ? -4.741 -7.967 22.845 1.00 86.25 121 GLU A O 1
ATOM 964 N N . PHE A 1 122 ? -5.529 -9.860 21.888 1.00 90.56 122 PHE A N 1
ATOM 965 C CA . PHE A 1 122 ? -5.992 -9.281 20.634 1.00 90.56 122 PHE A CA 1
ATOM 966 C C . PHE A 1 122 ? -7.388 -8.683 20.802 1.00 90.56 122 PHE A C 1
ATOM 968 O O . PHE A 1 122 ? -8.323 -9.381 21.201 1.00 90.56 122 PHE A O 1
ATOM 975 N N . THR A 1 123 ? -7.542 -7.420 20.422 1.00 90.69 123 THR A N 1
ATOM 976 C CA . THR A 1 123 ? -8.831 -6.733 20.332 1.00 90.69 123 THR A CA 1
ATOM 977 C C . THR A 1 123 ? -8.974 -6.076 18.962 1.00 90.69 123 THR A C 1
ATOM 979 O O . THR A 1 123 ? -7.994 -5.696 18.321 1.00 90.69 123 THR A O 1
ATOM 982 N N . THR A 1 124 ? -10.206 -5.962 18.468 1.00 92.44 124 THR A N 1
ATOM 983 C CA . THR A 1 124 ? -10.494 -5.333 17.173 1.00 92.44 124 THR A CA 1
ATOM 984 C C . THR A 1 124 ? -11.734 -4.443 17.276 1.00 92.44 124 THR A C 1
ATOM 986 O O . THR A 1 124 ? -12.714 -4.850 17.904 1.00 92.44 124 THR A O 1
ATOM 989 N N . PRO A 1 125 ? -11.748 -3.258 16.634 1.00 92.12 125 PRO A N 1
ATOM 990 C CA . PRO A 1 125 ? -12.924 -2.396 16.589 1.00 92.12 125 PRO A CA 1
ATOM 991 C C . PRO A 1 125 ? -14.047 -2.969 15.718 1.00 92.12 125 PRO A C 1
ATOM 993 O O . PRO A 1 125 ? -15.125 -2.384 15.675 1.00 92.12 125 PRO A O 1
ATOM 996 N N . LEU A 1 126 ? -13.832 -4.078 15.000 1.00 92.44 126 LEU A N 1
ATOM 997 C CA . LEU A 1 126 ? -14.853 -4.686 14.140 1.00 92.44 126 LEU A CA 1
ATOM 998 C C . LEU A 1 126 ? -15.955 -5.401 14.920 1.00 92.44 126 LEU A C 1
ATOM 1000 O O . LEU A 1 126 ? -17.076 -5.513 14.410 1.00 92.44 126 LEU A O 1
ATOM 1004 N N . LEU A 1 127 ? -15.641 -5.864 16.132 1.00 92.19 127 LEU A N 1
ATOM 1005 C CA . LEU A 1 127 ? -16.542 -6.635 16.976 1.00 92.19 127 LEU A CA 1
ATOM 1006 C C . LEU A 1 127 ? -16.973 -5.824 18.201 1.00 92.19 127 LEU A C 1
ATOM 1008 O O . LEU A 1 127 ? -16.139 -5.152 18.808 1.00 92.19 127 LEU A O 1
ATOM 1012 N N . PRO A 1 128 ? -18.261 -5.878 18.580 1.00 89.56 128 PRO A N 1
ATOM 1013 C CA . PRO A 1 128 ? -18.722 -5.263 19.813 1.00 89.56 128 PRO A CA 1
ATOM 1014 C C . PRO A 1 128 ? -18.047 -5.908 21.036 1.00 89.56 128 PRO A C 1
ATOM 1016 O O . PRO A 1 128 ? -17.662 -7.079 20.971 1.00 89.56 128 PRO A O 1
ATOM 1019 N N . PRO A 1 129 ? -17.915 -5.172 22.156 1.00 84.62 129 PRO A N 1
ATOM 1020 C CA . PRO A 1 129 ? -17.334 -5.705 23.383 1.00 84.62 129 PRO A CA 1
ATOM 1021 C C . PRO A 1 129 ? -18.100 -6.930 23.884 1.00 84.62 129 PRO A C 1
ATOM 1023 O O . PRO A 1 129 ? -19.324 -7.014 23.724 1.00 84.62 129 PRO A O 1
ATOM 1026 N N . GLU A 1 130 ? -17.394 -7.853 24.540 1.00 80.62 130 GLU A N 1
ATOM 1027 C CA . GLU A 1 130 ? -18.024 -9.042 25.112 1.00 80.62 130 GLU A CA 1
ATOM 1028 C C . GLU A 1 130 ? -19.164 -8.665 26.070 1.00 80.62 130 GLU A C 1
ATOM 1030 O O . GLU A 1 130 ? -19.058 -7.731 26.865 1.00 80.62 130 GLU A O 1
ATOM 1035 N N . GLY A 1 131 ? -20.285 -9.380 25.959 1.00 78.31 131 GLY A N 1
ATOM 1036 C CA . GLY A 1 131 ? -21.498 -9.099 26.730 1.00 78.31 131 GLY A CA 1
ATOM 1037 C C . GLY A 1 131 ? -22.409 -8.016 26.142 1.00 78.31 131 GLY A C 1
ATOM 1038 O O . GLY A 1 131 ? -23.446 -7.732 26.740 1.00 78.31 131 GLY A O 1
ATOM 1039 N N . THR A 1 132 ? -22.076 -7.435 24.982 1.00 83.06 132 THR A N 1
ATOM 1040 C CA . THR A 1 132 ? -22.966 -6.503 24.269 1.00 83.06 132 THR A CA 1
ATOM 1041 C C . THR A 1 132 ? -23.641 -7.186 23.083 1.00 83.06 132 THR A C 1
ATOM 1043 O O . THR A 1 132 ? -22.979 -7.704 22.186 1.00 83.06 132 THR A O 1
ATOM 1046 N N . GLU A 1 133 ? -24.972 -7.146 23.045 1.00 83.19 133 GLU A N 1
ATOM 1047 C CA . GLU A 1 133 ? -25.757 -7.712 21.945 1.00 83.19 133 GLU A CA 1
ATOM 1048 C C . GLU A 1 133 ? -25.558 -6.899 20.658 1.00 83.19 133 GLU A C 1
ATOM 1050 O O . GLU A 1 133 ? -25.902 -5.715 20.599 1.00 83.19 133 GLU A O 1
ATOM 1055 N N . ALA A 1 134 ? -25.053 -7.533 19.597 1.00 86.00 134 ALA A N 1
ATOM 1056 C CA . ALA A 1 134 ? -24.778 -6.876 18.315 1.00 86.00 134 ALA A CA 1
ATOM 1057 C C . ALA A 1 134 ? -26.034 -6.222 17.701 1.00 86.00 134 ALA A C 1
ATOM 1059 O O . ALA A 1 134 ? -25.971 -5.109 17.174 1.00 86.00 134 ALA A O 1
ATOM 1060 N N . THR A 1 135 ? -27.195 -6.859 17.873 1.00 86.38 135 THR A N 1
ATOM 1061 C CA . THR A 1 135 ? -28.499 -6.349 17.428 1.00 86.38 135 THR A CA 1
ATOM 1062 C C . THR A 1 135 ? -28.864 -5.028 18.103 1.00 86.38 135 THR A C 1
ATOM 1064 O O . THR A 1 135 ? -29.452 -4.154 17.469 1.00 86.38 135 THR A O 1
ATOM 1067 N N . SER A 1 136 ? -28.480 -4.834 19.373 1.00 85.12 136 SER A N 1
ATOM 1068 C CA . SER A 1 136 ? -28.742 -3.578 20.093 1.00 85.12 136 SER A CA 1
ATOM 1069 C C . SER A 1 136 ? -27.933 -2.398 19.537 1.00 85.12 136 SER A C 1
ATOM 1071 O O . SER A 1 136 ? -28.342 -1.246 19.661 1.00 85.12 136 SER A O 1
ATOM 1073 N N . LEU A 1 137 ? -26.823 -2.699 18.857 1.00 84.19 137 LEU A N 1
ATOM 1074 C CA . LEU A 1 137 ? -25.927 -1.747 18.200 1.00 84.19 137 LEU A CA 1
ATOM 1075 C C . LEU A 1 137 ? -26.225 -1.582 16.698 1.00 84.19 137 LEU A C 1
ATOM 1077 O O . LEU A 1 137 ? -25.453 -0.941 15.981 1.00 84.19 137 LEU A O 1
ATOM 1081 N N . GLY A 1 138 ? -27.338 -2.154 16.222 1.00 85.38 138 GLY A N 1
ATOM 1082 C CA . GLY A 1 138 ? -27.794 -2.055 14.835 1.00 85.38 138 GLY A CA 1
ATOM 1083 C C . GLY A 1 138 ? -27.047 -2.954 13.849 1.00 85.38 138 GLY A C 1
ATOM 1084 O O . GLY A 1 138 ? -27.095 -2.686 12.653 1.00 85.38 138 GLY A O 1
ATOM 1085 N N . ILE A 1 139 ? -26.354 -3.991 14.327 1.00 88.56 139 ILE A N 1
ATOM 1086 C CA . ILE A 1 139 ? -25.667 -4.975 13.480 1.00 88.56 139 ILE A CA 1
ATOM 1087 C C . ILE A 1 139 ? -26.591 -6.186 13.297 1.00 88.56 139 ILE A C 1
ATOM 1089 O O . ILE A 1 139 ? -27.102 -6.728 14.279 1.00 88.56 139 ILE A O 1
ATOM 1093 N N . SER A 1 140 ? -26.817 -6.612 12.052 1.00 91.06 140 SER A N 1
ATOM 1094 C CA . SER A 1 140 ? -27.600 -7.821 11.758 1.00 91.06 140 SER A CA 1
ATOM 1095 C C . SER A 1 140 ? -26.822 -9.097 12.113 1.00 91.06 140 SER A C 1
ATOM 1097 O O . SER A 1 140 ? -25.601 -9.072 12.263 1.00 91.06 140 SER A O 1
ATOM 1099 N N . SER A 1 141 ? -27.512 -10.237 12.230 1.00 89.38 141 SER A N 1
ATOM 1100 C CA . SER A 1 141 ? -26.854 -11.534 12.459 1.00 89.38 141 SER A CA 1
ATOM 1101 C C . SER A 1 141 ? -25.846 -11.878 11.365 1.00 89.38 141 SER A C 1
ATOM 1103 O O . SER A 1 141 ? -24.767 -12.390 11.657 1.00 89.38 141 SER A O 1
ATOM 1105 N N . ASP A 1 142 ? -26.202 -11.568 10.120 1.00 92.06 142 ASP A N 1
ATOM 1106 C CA . ASP A 1 142 ? -25.409 -11.904 8.943 1.00 92.06 142 ASP A CA 1
ATOM 1107 C C . ASP A 1 142 ? -24.143 -11.043 8.918 1.00 92.06 142 ASP A C 1
ATOM 1109 O O . ASP A 1 142 ? -23.034 -11.573 8.893 1.00 92.06 142 ASP A O 1
ATOM 1113 N N . GLU A 1 143 ? -24.293 -9.726 9.095 1.00 93.06 143 GLU A N 1
ATOM 1114 C CA . GLU A 1 143 ? -23.159 -8.801 9.172 1.00 93.06 143 GLU A CA 1
ATOM 1115 C C . GLU A 1 143 ? -22.245 -9.124 10.362 1.00 93.06 143 GLU A C 1
ATOM 1117 O O . GLU A 1 143 ? -21.020 -9.060 10.253 1.00 93.06 143 GLU A O 1
ATOM 1122 N N . TYR A 1 144 ? -22.814 -9.498 11.511 1.00 92.62 144 TYR A N 1
ATOM 1123 C CA . TYR A 1 144 ? -22.024 -9.937 12.659 1.00 92.62 144 TYR A CA 1
ATOM 1124 C C . TYR A 1 144 ? -21.207 -11.194 12.333 1.00 92.62 144 TYR A C 1
ATOM 1126 O O . TYR A 1 144 ? -20.040 -11.279 12.721 1.00 92.62 144 TYR A O 1
ATOM 1134 N N . SER A 1 145 ? -21.787 -12.151 11.602 1.00 93.38 145 SER A N 1
ATOM 1135 C CA . SER A 1 145 ? -21.084 -13.367 11.187 1.00 93.38 145 SER A CA 1
ATOM 1136 C C . SER A 1 145 ? -19.915 -13.070 10.242 1.00 93.38 145 SER A C 1
ATOM 1138 O O . SER A 1 145 ? -18.826 -13.613 10.449 1.00 93.38 145 SER A O 1
ATOM 1140 N N . ASP A 1 146 ? -20.091 -12.129 9.311 1.00 94.12 146 ASP A N 1
ATOM 1141 C CA . ASP A 1 146 ? -19.046 -11.706 8.375 1.00 94.12 146 ASP A CA 1
ATOM 1142 C C . ASP A 1 146 ? -17.914 -10.946 9.087 1.00 94.12 146 ASP A C 1
ATOM 1144 O O . ASP A 1 146 ? -16.722 -11.199 8.869 1.00 94.12 146 ASP A O 1
ATOM 1148 N N . ARG A 1 147 ? -18.270 -10.042 10.010 1.00 94.12 147 ARG A N 1
ATOM 1149 C CA . ARG A 1 147 ? -17.305 -9.347 10.881 1.00 94.12 147 ARG A CA 1
ATOM 1150 C C . ARG A 1 147 ? -16.513 -10.342 11.726 1.00 94.12 147 ARG A C 1
ATOM 1152 O O . ARG A 1 147 ? -15.306 -10.180 11.900 1.00 94.12 147 ARG A O 1
ATOM 1159 N N . LEU A 1 148 ? -17.174 -11.381 12.235 1.00 93.94 148 LEU A N 1
ATOM 1160 C CA . LEU A 1 148 ? -16.541 -12.421 13.037 1.00 93.94 148 LEU A CA 1
ATOM 1161 C C . LEU A 1 148 ? -15.594 -13.293 12.206 1.00 93.94 148 LEU A C 1
ATOM 1163 O O . LEU A 1 148 ? -14.520 -13.631 12.703 1.00 93.94 148 LEU A O 1
ATOM 1167 N N . SER A 1 149 ? -15.934 -13.637 10.959 1.00 94.69 149 SER A N 1
ATOM 1168 C CA . SER A 1 149 ? -14.989 -14.335 10.076 1.00 94.69 149 SER A CA 1
ATOM 1169 C C . SER A 1 149 ? -13.754 -13.490 9.780 1.00 94.69 149 SER A C 1
ATOM 1171 O O . SER A 1 149 ? -12.641 -13.998 9.908 1.00 94.69 149 SER A O 1
ATOM 1173 N N . LEU A 1 150 ? -13.933 -12.195 9.498 1.00 93.62 150 LEU A N 1
ATOM 1174 C CA . LEU A 1 150 ? -12.823 -11.278 9.231 1.00 93.62 150 LEU A CA 1
ATOM 1175 C C . LEU A 1 150 ? -11.920 -11.098 10.462 1.00 93.62 150 LEU A C 1
ATOM 1177 O O . LEU A 1 150 ? -10.697 -11.115 10.356 1.00 93.62 150 LEU A O 1
ATOM 1181 N N . ALA A 1 151 ? -12.506 -10.988 11.656 1.00 93.38 151 ALA A N 1
ATOM 1182 C CA . ALA A 1 151 ? -11.748 -10.902 12.903 1.00 93.38 151 ALA A CA 1
ATOM 1183 C C . ALA A 1 151 ? -10.910 -12.164 13.176 1.00 93.38 151 ALA A C 1
ATOM 1185 O O . ALA A 1 151 ? -9.778 -12.061 13.651 1.00 93.38 151 ALA A O 1
ATOM 1186 N N . ARG A 1 152 ? -11.435 -13.356 12.856 1.00 93.38 152 ARG A N 1
ATOM 1187 C CA . ARG A 1 152 ? -10.677 -14.613 12.977 1.00 93.38 152 ARG A CA 1
ATOM 1188 C C . ARG A 1 152 ? -9.542 -14.700 11.964 1.00 93.38 152 ARG A C 1
ATOM 1190 O O . ARG A 1 152 ? -8.474 -15.178 12.326 1.00 93.38 152 ARG A O 1
ATOM 1197 N N . GLU A 1 153 ? -9.760 -14.238 10.735 1.00 93.31 153 GLU A N 1
ATOM 1198 C CA . GLU A 1 153 ? -8.718 -14.167 9.705 1.00 93.31 153 GLU A CA 1
ATOM 1199 C C . GLU A 1 153 ? -7.583 -13.222 10.126 1.00 93.31 153 GLU A C 1
ATOM 1201 O O . GLU A 1 153 ? -6.408 -13.585 10.069 1.00 93.31 153 GLU A O 1
ATOM 1206 N N . LEU A 1 154 ? -7.924 -12.042 10.653 1.00 92.50 154 LEU A N 1
ATOM 1207 C CA . LEU A 1 154 ? -6.946 -11.126 11.244 1.00 92.50 154 LEU A CA 1
ATOM 1208 C C . LEU A 1 154 ? -6.145 -11.816 12.352 1.00 92.50 154 LEU A C 1
ATOM 1210 O O . LEU A 1 154 ? -4.915 -11.784 12.351 1.00 92.50 154 LEU A O 1
ATOM 1214 N N . GLN A 1 155 ? -6.830 -12.487 13.278 1.00 92.00 155 GLN A N 1
ATOM 1215 C CA . GLN A 1 155 ? -6.168 -13.193 14.367 1.00 92.00 155 GLN A CA 1
ATOM 1216 C C . GLN A 1 155 ? -5.263 -14.331 13.864 1.00 92.00 155 GLN A C 1
ATOM 1218 O O . GLN A 1 155 ? -4.167 -14.496 14.404 1.00 92.00 155 GLN A O 1
ATOM 1223 N N . SER A 1 156 ? -5.673 -15.097 12.844 1.00 91.75 156 SER A N 1
ATOM 1224 C CA . SER A 1 156 ? -4.847 -16.178 12.291 1.00 91.75 156 SER A CA 1
ATOM 1225 C C . SER A 1 156 ? -3.572 -15.630 11.664 1.00 91.75 156 SER A C 1
ATOM 1227 O O . SER A 1 156 ? -2.489 -16.075 12.042 1.00 91.75 156 SER A O 1
ATOM 1229 N N . VAL A 1 157 ? -3.681 -14.585 10.833 1.00 90.56 157 VAL A N 1
ATOM 1230 C CA . VAL A 1 157 ? -2.523 -13.917 10.217 1.00 90.56 157 VAL A CA 1
ATOM 1231 C C . VAL A 1 157 ? -1.558 -13.403 11.287 1.00 90.56 157 VAL A C 1
ATOM 1233 O O . VAL A 1 157 ? -0.346 -13.591 11.175 1.00 90.56 157 VAL A O 1
ATOM 1236 N N . LEU A 1 158 ? -2.066 -12.792 12.359 1.00 89.00 158 LEU A N 1
ATOM 1237 C CA . LEU A 1 158 ? -1.221 -12.299 13.450 1.00 89.00 158 LEU A CA 1
ATOM 1238 C C . LEU A 1 158 ? -0.572 -13.430 14.254 1.00 89.00 158 LEU A C 1
ATOM 1240 O O . LEU A 1 158 ? 0.565 -13.287 14.707 1.00 89.00 158 LEU A O 1
ATOM 1244 N N . SER A 1 159 ? -1.269 -14.551 14.435 1.00 88.31 159 SER A N 1
ATOM 1245 C CA . SER A 1 159 ? -0.723 -15.713 15.137 1.00 88.31 159 SER A CA 1
ATOM 1246 C C . SER A 1 159 ? 0.349 -16.442 14.322 1.00 88.31 159 SER A C 1
ATOM 1248 O O . SER A 1 159 ? 1.364 -16.852 14.890 1.00 88.31 159 SER A O 1
ATOM 1250 N N . ASP A 1 160 ? 0.184 -16.520 12.999 1.00 86.12 160 ASP A N 1
ATOM 1251 C CA . ASP A 1 160 ? 1.158 -17.113 12.076 1.00 86.12 160 ASP A CA 1
ATOM 1252 C C . ASP A 1 160 ? 2.446 -16.284 12.043 1.00 86.12 160 ASP A C 1
ATOM 1254 O O . ASP A 1 160 ? 3.549 -16.820 12.165 1.00 86.12 160 ASP A O 1
ATOM 1258 N N . ASN A 1 161 ? 2.301 -14.956 12.014 1.00 82.56 161 ASN A N 1
ATOM 1259 C CA . ASN A 1 161 ? 3.410 -14.004 12.100 1.00 82.56 161 ASN A CA 1
ATOM 1260 C C . ASN A 1 161 ? 3.958 -13.817 13.530 1.00 82.56 161 ASN A C 1
ATOM 1262 O O . ASN A 1 161 ? 4.833 -12.982 13.749 1.00 82.56 161 ASN A O 1
ATOM 1266 N N . ARG A 1 162 ? 3.470 -14.594 14.513 1.00 77.31 162 ARG A N 1
ATOM 1267 C CA . ARG A 1 162 ? 3.881 -14.564 15.933 1.00 77.31 162 ARG A CA 1
ATOM 1268 C C . ARG A 1 162 ? 3.718 -13.207 16.630 1.00 77.31 162 ARG A C 1
ATOM 1270 O O . ARG A 1 162 ? 4.359 -12.962 17.649 1.00 77.31 162 ARG A O 1
ATOM 1277 N N . LEU A 1 163 ? 2.847 -12.344 16.118 1.00 69.25 163 LEU A N 1
ATOM 1278 C CA . LEU A 1 163 ? 2.513 -11.056 16.733 1.00 69.25 163 LEU A CA 1
ATOM 1279 C C . LEU A 1 163 ? 1.486 -11.209 17.866 1.00 69.25 163 LEU A C 1
ATOM 1281 O O . LEU A 1 163 ? 1.384 -10.338 18.726 1.00 69.25 163 LEU A O 1
ATOM 1285 N N . VAL A 1 164 ? 0.751 -12.327 17.893 1.00 72.62 164 VAL A N 1
ATOM 1286 C CA . VAL A 1 164 ? -0.205 -12.678 18.951 1.00 72.62 164 VAL A CA 1
ATOM 1287 C C . VAL A 1 164 ? 0.125 -14.068 19.492 1.00 72.62 164 VAL A C 1
ATOM 1289 O O . VAL A 1 164 ? 0.190 -15.051 18.750 1.00 72.62 164 VAL A O 1
ATOM 1292 N N . GLN A 1 165 ? 0.318 -14.165 20.806 1.00 65.69 165 GLN A N 1
ATOM 1293 C CA . GLN A 1 165 ? 0.485 -15.437 21.505 1.00 65.69 165 GLN A CA 1
ATOM 1294 C C . GLN A 1 165 ? -0.849 -16.190 21.464 1.00 65.69 165 GLN A C 1
ATOM 1296 O O . GLN A 1 165 ? -1.812 -15.822 22.136 1.00 65.69 165 GLN A O 1
ATOM 1301 N N . SER A 1 166 ? -0.934 -17.262 20.673 1.00 55.75 166 SER A N 1
ATOM 1302 C CA . SER A 1 166 ? -2.082 -18.165 20.755 1.00 55.75 166 SER A CA 1
ATOM 1303 C C . SER A 1 166 ? -2.164 -18.700 22.189 1.00 55.75 166 SER A C 1
ATOM 1305 O O . SER A 1 166 ? -1.274 -19.429 22.639 1.00 55.75 166 SER A O 1
ATOM 1307 N N . ARG A 1 167 ? -3.246 -18.347 22.898 1.00 53.47 167 ARG A N 1
ATOM 1308 C CA . ARG A 1 167 ? -3.558 -18.698 24.302 1.00 53.47 167 ARG A CA 1
ATOM 1309 C C . ARG A 1 167 ? -3.417 -20.206 24.620 1.00 53.47 167 ARG A C 1
ATOM 1311 O O . ARG A 1 167 ? -3.434 -20.598 25.781 1.00 53.47 167 ARG A O 1
ATOM 1318 N N . GLY A 1 168 ? -3.224 -21.067 23.619 1.00 50.16 168 GLY A N 1
ATOM 1319 C CA . GLY A 1 168 ? -3.164 -22.522 23.746 1.00 50.16 168 GLY A CA 1
ATOM 1320 C C . GLY A 1 168 ? -1.819 -23.176 24.100 1.00 50.16 168 GLY A C 1
ATOM 1321 O O . GLY A 1 168 ? -1.830 -24.381 24.343 1.00 50.16 168 GLY A O 1
ATOM 1322 N N . LYS A 1 169 ? -0.662 -22.486 24.135 1.00 49.50 169 LYS A N 1
ATOM 1323 C CA . LYS A 1 169 ? 0.643 -23.189 24.313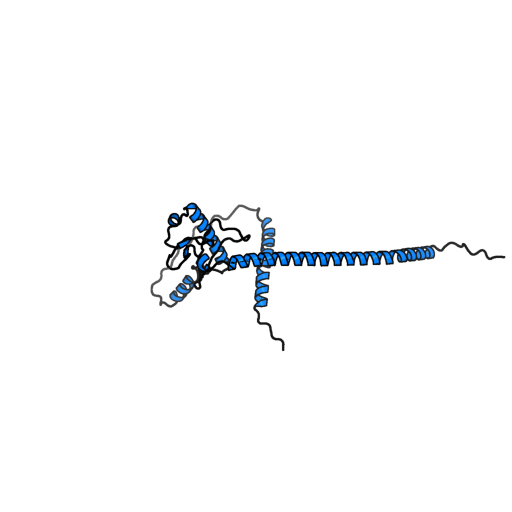 1.00 49.50 169 LYS A CA 1
ATOM 1324 C C . LYS A 1 169 ? 1.457 -22.838 25.563 1.00 49.50 169 LYS A C 1
ATOM 1326 O O . LYS A 1 169 ? 2.234 -23.679 26.019 1.00 49.50 169 LYS A O 1
ATOM 1331 N N . GLU A 1 170 ? 1.259 -21.675 26.177 1.00 49.69 170 GLU A N 1
ATOM 1332 C CA . GLU A 1 170 ? 1.991 -21.309 27.404 1.00 49.69 170 GLU A CA 1
ATOM 1333 C C . GLU A 1 170 ? 1.337 -21.865 28.679 1.00 49.69 170 GLU A C 1
ATOM 1335 O O . GLU A 1 170 ? 2.043 -22.308 29.589 1.00 49.69 170 GLU A O 1
ATOM 1340 N N . GLY A 1 171 ? 0.003 -21.972 28.710 1.00 45.78 171 GLY A N 1
ATOM 1341 C CA . GLY A 1 171 ? -0.722 -22.620 29.811 1.00 45.78 171 GLY A CA 1
ATOM 1342 C C . GLY A 1 171 ? -0.403 -24.113 29.939 1.00 45.78 171 GLY A C 1
ATOM 1343 O O . GLY A 1 171 ? -0.241 -24.618 31.048 1.00 45.78 171 GLY A O 1
ATOM 1344 N N . LEU A 1 172 ? -0.208 -24.808 28.811 1.00 49.81 172 LEU A N 1
ATOM 1345 C CA . LEU A 1 172 ? 0.116 -26.238 28.800 1.00 49.81 172 LEU A CA 1
ATOM 1346 C C . LEU A 1 172 ? 1.551 -26.523 29.272 1.00 49.81 172 LEU A C 1
ATOM 1348 O O . LEU A 1 172 ? 1.789 -27.526 29.939 1.00 49.81 172 LEU A O 1
ATOM 1352 N N . ARG A 1 173 ? 2.516 -25.636 28.977 1.00 51.03 173 ARG A N 1
ATOM 1353 C CA . ARG A 1 173 ? 3.896 -25.764 29.485 1.00 51.03 173 ARG A CA 1
ATOM 1354 C C . ARG A 1 173 ? 3.983 -25.510 30.987 1.00 51.03 173 ARG A C 1
ATOM 1356 O O . ARG A 1 173 ? 4.673 -26.261 31.674 1.00 51.03 173 ARG A O 1
ATOM 1363 N N . ARG A 1 174 ? 3.250 -24.513 31.495 1.00 51.94 174 ARG A N 1
ATOM 1364 C CA . ARG A 1 174 ? 3.213 -24.188 32.929 1.00 51.94 174 ARG A CA 1
ATOM 1365 C C . ARG A 1 174 ? 2.484 -25.274 33.730 1.00 51.94 174 ARG A C 1
ATOM 1367 O O . ARG A 1 174 ? 3.009 -25.727 34.739 1.00 51.94 174 ARG A O 1
ATOM 1374 N N . ALA A 1 175 ? 1.361 -25.787 33.217 1.00 53.12 175 ALA A N 1
ATOM 1375 C CA . ALA A 1 175 ? 0.653 -26.921 33.816 1.00 53.12 175 ALA A CA 1
ATOM 1376 C C . ALA A 1 175 ? 1.497 -28.208 33.816 1.00 53.12 175 ALA A C 1
ATOM 1378 O O . ALA A 1 175 ? 1.497 -28.940 34.804 1.00 53.12 175 ALA A O 1
ATOM 1379 N N . ARG A 1 176 ? 2.281 -28.457 32.754 1.00 50.41 176 ARG A N 1
ATOM 1380 C CA . ARG A 1 176 ? 3.188 -29.612 32.699 1.00 50.41 176 ARG A CA 1
ATOM 1381 C C . ARG A 1 176 ? 4.333 -29.486 33.708 1.00 50.41 176 ARG A C 1
ATOM 1383 O O . ARG A 1 176 ? 4.606 -30.453 34.407 1.00 50.41 176 ARG A O 1
ATOM 1390 N N . GLN A 1 177 ? 4.945 -28.309 33.851 1.00 53.12 177 GLN A N 1
ATOM 1391 C CA . GLN A 1 177 ? 5.978 -28.070 34.872 1.00 53.12 177 GLN A CA 1
ATOM 1392 C C . GLN A 1 177 ? 5.442 -28.196 36.303 1.00 53.12 177 GLN A C 1
ATOM 1394 O O . GLN A 1 177 ? 6.116 -28.790 37.135 1.00 53.12 177 GLN A O 1
ATOM 1399 N N . SER A 1 178 ? 4.217 -27.742 36.582 1.00 50.34 178 SER A N 1
ATOM 1400 C CA . SER A 1 178 ? 3.598 -27.923 37.904 1.00 50.34 178 SER A CA 1
ATOM 1401 C C . SER A 1 178 ? 3.185 -29.372 38.194 1.00 50.34 178 SER A C 1
ATOM 1403 O O . SER A 1 178 ? 3.124 -29.763 39.354 1.00 50.34 178 SER A O 1
ATOM 1405 N N . SER A 1 179 ? 2.933 -30.189 37.163 1.00 49.88 179 SER A N 1
ATOM 1406 C CA . SER A 1 179 ? 2.618 -31.619 37.323 1.00 49.88 179 SER A CA 1
ATOM 1407 C C . SER A 1 179 ? 3.839 -32.526 37.539 1.00 49.88 179 SER A C 1
ATOM 1409 O O . SER A 1 179 ? 3.668 -33.688 37.891 1.00 49.88 179 SER A O 1
ATOM 1411 N N . LEU A 1 180 ? 5.060 -32.013 37.342 1.00 53.72 180 LEU A N 1
ATOM 1412 C CA . LEU A 1 180 ? 6.311 -32.768 37.515 1.00 53.72 180 LEU A CA 1
ATOM 1413 C C . LEU A 1 180 ? 6.853 -32.755 38.961 1.00 53.72 180 LEU A C 1
ATOM 1415 O O . LEU A 1 180 ? 7.764 -33.523 39.249 1.00 53.72 180 LEU A O 1
ATOM 1419 N N . ASP A 1 181 ? 6.274 -31.947 39.860 1.00 47.25 181 ASP A N 1
ATOM 1420 C CA . ASP A 1 181 ? 6.712 -31.786 41.263 1.00 47.25 181 ASP A CA 1
ATOM 1421 C C . ASP A 1 181 ? 5.757 -32.413 42.306 1.00 47.25 181 ASP A C 1
ATOM 1423 O O . ASP A 1 181 ? 5.943 -32.248 43.513 1.00 47.25 181 ASP A O 1
ATOM 1427 N N . ALA A 1 182 ? 4.730 -33.156 41.880 1.00 41.47 182 ALA A N 1
ATOM 1428 C CA . ALA A 1 182 ? 3.826 -33.855 42.797 1.00 41.47 182 ALA A CA 1
ATOM 1429 C C . ALA A 1 182 ? 4.236 -35.334 42.961 1.00 41.47 182 ALA A C 1
ATOM 1431 O O . ALA A 1 182 ? 4.405 -36.030 41.957 1.00 41.47 182 ALA A O 1
ATOM 1432 N N . PRO A 1 183 ? 4.371 -35.859 44.197 1.00 35.44 183 PRO A N 1
ATOM 1433 C CA . PRO A 1 183 ? 4.731 -37.253 44.414 1.00 35.44 183 PRO A CA 1
ATOM 1434 C C . PRO A 1 183 ? 3.589 -38.164 43.958 1.00 35.44 183 PRO A C 1
ATOM 1436 O O . PRO A 1 183 ? 2.460 -38.087 44.446 1.00 35.44 183 PRO A O 1
ATOM 1439 N N . SER A 1 184 ? 3.906 -39.032 43.002 1.00 36.50 184 SER A N 1
ATOM 1440 C CA . SER A 1 184 ? 3.006 -40.035 42.452 1.00 36.50 184 SER A CA 1
ATOM 1441 C C . SER A 1 184 ? 2.603 -41.035 43.535 1.00 36.50 184 SER A C 1
ATOM 1443 O O . SER A 1 184 ? 3.436 -41.762 44.075 1.00 36.50 184 SER A O 1
ATOM 1445 N N . THR A 1 185 ? 1.310 -41.112 43.824 1.00 34.75 185 THR A N 1
ATOM 1446 C CA . THR A 1 185 ? 0.704 -42.347 44.316 1.00 34.75 185 THR A CA 1
ATOM 1447 C C . THR A 1 185 ? -0.365 -42.773 43.325 1.00 34.75 185 THR A C 1
ATOM 1449 O O . THR A 1 185 ? -0.983 -41.932 42.678 1.00 34.75 185 THR A O 1
ATOM 1452 N N . VAL A 1 186 ? -0.574 -44.088 43.285 1.00 34.62 186 VAL A N 1
ATOM 1453 C CA . VAL A 1 186 ? -1.618 -44.841 42.577 1.00 34.62 186 VAL A CA 1
ATOM 1454 C C . VAL A 1 186 ? -1.168 -45.522 41.273 1.00 34.62 186 VAL A C 1
ATOM 1456 O O . VAL A 1 186 ? -1.240 -44.970 40.186 1.00 34.62 186 VAL A O 1
ATOM 1459 N N . LEU A 1 187 ? -0.686 -46.751 41.501 1.00 34.00 187 LEU A N 1
ATOM 1460 C CA . LEU A 1 187 ? -1.144 -48.045 40.967 1.00 34.00 187 LEU A CA 1
ATOM 1461 C C . LEU A 1 187 ? -1.195 -48.281 39.448 1.00 34.00 187 LEU A C 1
ATOM 1463 O O . LEU A 1 187 ? -1.823 -47.566 38.676 1.00 34.00 187 LEU A O 1
ATOM 1467 N N . GLU A 1 188 ? -0.544 -49.393 39.111 1.00 35.59 188 GLU A N 1
ATOM 1468 C CA . GLU A 1 188 ? -0.491 -50.123 37.850 1.00 35.59 188 GLU A CA 1
ATOM 1469 C C . GLU A 1 188 ? -1.873 -50.509 37.301 1.00 35.59 188 GLU A C 1
ATOM 1471 O O . GLU A 1 188 ? -2.746 -50.907 38.067 1.00 35.59 188 GLU A O 1
ATOM 1476 N N . GLU A 1 189 ? -2.002 -50.503 35.970 1.00 31.75 189 GLU A N 1
ATOM 1477 C CA . GLU A 1 189 ? -2.574 -51.621 35.201 1.00 31.75 189 GLU A CA 1
ATOM 1478 C C . GLU A 1 189 ? -2.239 -51.455 33.700 1.00 31.75 189 GLU A C 1
ATOM 1480 O O . GLU A 1 189 ? -2.738 -50.561 33.016 1.00 31.75 189 GLU A O 1
ATOM 1485 N N . GLU A 1 190 ? -1.362 -52.324 33.187 1.00 33.66 190 GLU A N 1
ATOM 1486 C CA . GLU A 1 190 ? -1.220 -52.632 31.757 1.00 33.66 190 GLU A CA 1
ATOM 1487 C C . GLU A 1 190 ? -2.154 -53.806 31.399 1.00 33.66 190 GLU A C 1
ATOM 1489 O O . GLU A 1 190 ? -2.244 -54.745 32.188 1.00 33.66 190 GLU A O 1
ATOM 1494 N N . LYS A 1 191 ? -2.786 -53.819 30.208 1.00 33.12 191 LYS A N 1
ATOM 1495 C CA . LYS A 1 191 ? -2.364 -54.629 29.032 1.00 33.12 191 LYS A CA 1
ATOM 1496 C C . LYS A 1 191 ? -3.418 -54.722 27.902 1.00 33.12 191 LYS A C 1
ATOM 1498 O O . LYS A 1 191 ? -4.589 -54.972 28.148 1.00 33.12 191 LYS A O 1
ATOM 1503 N N . GLU A 1 192 ? -2.895 -54.640 26.672 1.00 30.95 192 GLU A N 1
ATOM 1504 C CA . GLU A 1 192 ? -3.276 -55.342 25.422 1.00 30.95 192 GLU A CA 1
ATOM 1505 C C . GLU A 1 192 ? -4.697 -55.235 24.822 1.00 30.95 192 GLU A C 1
ATOM 1507 O O . GLU A 1 192 ? -5.645 -55.856 25.288 1.00 30.95 192 GLU A O 1
ATOM 1512 N N . ALA A 1 193 ? -4.768 -54.629 23.627 1.00 28.31 193 ALA A N 1
ATOM 1513 C CA . ALA A 1 193 ? -5.407 -55.235 22.451 1.00 28.31 193 ALA A CA 1
ATOM 1514 C C . ALA A 1 193 ? -4.874 -54.569 21.169 1.00 28.31 193 ALA A C 1
ATOM 1516 O O . ALA A 1 193 ? -5.303 -53.487 20.772 1.00 28.31 193 ALA A O 1
ATOM 1517 N N . ASP A 1 194 ? -3.901 -55.239 20.562 1.00 29.83 194 ASP A N 1
ATOM 1518 C CA . ASP A 1 194 ? -3.433 -55.030 19.196 1.00 29.83 194 ASP A CA 1
ATOM 1519 C C . ASP A 1 194 ? -4.341 -55.818 18.223 1.00 29.83 194 ASP A C 1
ATOM 1521 O O . ASP A 1 194 ? -5.018 -56.760 18.643 1.00 29.83 194 ASP A O 1
ATOM 1525 N N . LEU A 1 195 ? -4.271 -55.494 16.926 1.00 31.23 195 LEU A N 1
ATOM 1526 C CA . LEU A 1 195 ? -4.822 -56.236 15.771 1.00 31.23 195 LEU A CA 1
ATOM 1527 C C . LEU A 1 195 ? -6.292 -55.977 15.3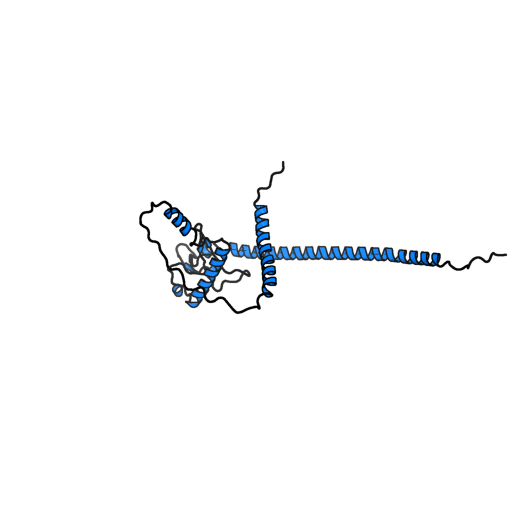66 1.00 31.23 195 LEU A C 1
ATOM 1529 O O . LEU A 1 195 ? -7.181 -56.772 15.659 1.00 31.23 195 LEU A O 1
ATOM 1533 N N . ALA A 1 196 ? -6.518 -54.947 14.541 1.00 27.70 196 ALA A N 1
ATOM 1534 C CA . ALA A 1 196 ? -7.349 -55.033 13.323 1.00 27.70 196 ALA A CA 1
ATOM 1535 C C . ALA A 1 196 ? -7.389 -53.675 12.602 1.00 27.70 196 ALA A C 1
ATOM 1537 O O . ALA A 1 196 ? -8.001 -52.728 13.089 1.00 27.70 196 ALA A O 1
ATOM 1538 N N . GLY A 1 197 ? 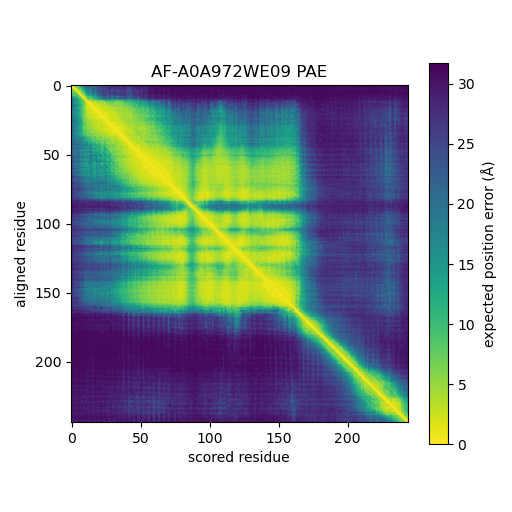-6.788 -53.580 11.415 1.00 31.88 197 GLY A N 1
ATOM 1539 C CA . GLY A 1 197 ? -6.970 -52.397 10.568 1.00 31.88 197 GLY A CA 1
ATOM 1540 C C . GLY A 1 197 ? -5.930 -52.179 9.479 1.00 31.88 197 GLY A C 1
ATOM 1541 O O . GLY A 1 197 ? -6.098 -51.280 8.665 1.00 31.88 197 GLY A O 1
ATOM 1542 N N . GLU A 1 198 ? -4.885 -53.002 9.415 1.00 32.19 198 GLU A N 1
ATOM 1543 C CA . GLU A 1 198 ? -3.966 -53.029 8.278 1.00 32.19 198 GLU A CA 1
ATOM 1544 C C . GLU A 1 198 ? -4.552 -53.897 7.159 1.00 32.19 198 GLU A C 1
ATOM 1546 O O . GLU A 1 198 ? -4.169 -55.044 6.959 1.00 32.19 198 GLU A O 1
ATOM 1551 N N . MET A 1 199 ? -5.566 -53.373 6.469 1.00 30.53 199 MET A N 1
ATOM 1552 C CA . MET A 1 199 ? -6.031 -53.926 5.195 1.00 30.53 199 MET A CA 1
ATOM 1553 C C . MET A 1 199 ? -6.866 -52.891 4.434 1.00 30.53 199 MET A C 1
ATOM 1555 O O . MET A 1 199 ? -8.083 -53.002 4.363 1.00 30.53 199 MET A O 1
ATOM 1559 N N . LEU A 1 200 ? -6.206 -51.873 3.869 1.00 31.33 200 LEU A N 1
ATOM 1560 C CA . LEU A 1 200 ? -6.565 -51.321 2.552 1.00 31.33 200 LEU A CA 1
ATOM 1561 C C . LEU A 1 200 ? -5.472 -50.366 2.034 1.00 31.33 200 LEU A C 1
ATOM 1563 O O . LEU A 1 200 ? -5.671 -49.164 1.892 1.00 31.33 200 LEU A O 1
ATOM 1567 N N . SER A 1 201 ? -4.291 -50.905 1.730 1.00 32.31 201 SER A N 1
ATOM 1568 C CA . SER A 1 201 ? -3.391 -50.270 0.765 1.00 32.31 201 SER A CA 1
ATOM 1569 C C . SER A 1 201 ? -3.056 -51.276 -0.333 1.00 32.31 201 SER A C 1
ATOM 1571 O O . SER A 1 201 ? -2.315 -52.238 -0.156 1.00 32.31 201 SER A O 1
ATOM 1573 N N . SER A 1 202 ? -3.702 -51.113 -1.480 1.00 32.62 202 SER A N 1
ATOM 1574 C CA . SER A 1 202 ? -3.095 -51.334 -2.793 1.00 32.62 202 SER A CA 1
ATOM 1575 C C . SER A 1 202 ? -4.109 -51.001 -3.883 1.00 32.62 202 SER A C 1
ATOM 1577 O O . SER A 1 202 ? -5.279 -51.351 -3.784 1.00 32.62 202 SER A O 1
ATOM 1579 N N . MET A 1 203 ? -3.591 -50.349 -4.927 1.00 32.34 203 MET A N 1
ATOM 1580 C CA . MET A 1 203 ? -4.208 -50.055 -6.227 1.00 32.34 203 MET A CA 1
ATOM 1581 C C . MET A 1 203 ? -5.029 -48.762 -6.322 1.00 32.34 203 MET A C 1
ATOM 1583 O O . MET A 1 203 ? -6.252 -48.775 -6.272 1.00 32.34 203 MET A O 1
ATOM 1587 N N . SER A 1 204 ? -4.345 -47.661 -6.643 1.00 35.19 204 SER A N 1
ATOM 1588 C CA . SER A 1 204 ? -4.413 -47.135 -8.015 1.00 35.19 204 SER A CA 1
ATOM 1589 C C . SER A 1 204 ? -3.330 -46.085 -8.256 1.00 35.19 204 SER A C 1
ATOM 1591 O O . SER A 1 204 ? -3.181 -45.127 -7.502 1.00 35.19 204 SER A O 1
ATOM 1593 N N . ASP A 1 205 ? -2.593 -46.352 -9.320 1.00 39.22 205 ASP A N 1
ATOM 1594 C CA . ASP A 1 205 ? -1.385 -45.729 -9.826 1.00 39.22 205 ASP A CA 1
ATOM 1595 C C . ASP A 1 205 ? -1.593 -44.368 -10.519 1.00 39.22 205 ASP A C 1
ATOM 1597 O O . ASP A 1 205 ? -2.630 -44.098 -11.125 1.00 39.22 205 ASP A O 1
ATOM 1601 N N . ASP A 1 206 ? -0.511 -43.585 -10.478 1.00 43.94 206 ASP A N 1
ATOM 1602 C CA . ASP A 1 206 ? 0.122 -42.961 -11.649 1.00 43.94 206 ASP A CA 1
ATOM 1603 C C . ASP A 1 206 ? -0.648 -41.859 -12.404 1.00 43.94 206 ASP A C 1
ATOM 1605 O O . ASP A 1 206 ? -1.273 -42.090 -13.439 1.00 43.94 206 ASP A O 1
ATOM 1609 N N . LYS A 1 207 ? -0.519 -40.616 -11.902 1.00 43.84 207 LYS A N 1
ATOM 1610 C CA . LYS A 1 207 ? -0.635 -39.369 -12.699 1.00 43.84 207 LYS A CA 1
ATOM 1611 C C . LYS A 1 207 ? 0.029 -38.112 -12.101 1.00 43.84 207 LYS A C 1
ATOM 1613 O O . LYS A 1 207 ? 0.199 -37.133 -12.819 1.00 43.84 207 LYS A O 1
ATOM 1618 N N . ASP A 1 208 ? 0.500 -38.148 -10.853 1.00 45.59 208 ASP A N 1
ATOM 1619 C CA . ASP A 1 208 ? 0.947 -36.942 -10.121 1.00 45.59 208 ASP A CA 1
ATOM 1620 C C . ASP A 1 208 ? 2.463 -36.657 -10.165 1.00 45.59 208 ASP A C 1
ATOM 1622 O O . ASP A 1 208 ? 2.977 -35.836 -9.401 1.00 45.59 208 ASP A O 1
ATOM 1626 N N . ALA A 1 209 ? 3.224 -37.346 -11.019 1.00 44.06 209 ALA A N 1
ATOM 1627 C CA . ALA A 1 209 ? 4.686 -37.241 -11.008 1.00 44.06 209 ALA A CA 1
ATOM 1628 C C . ALA A 1 209 ? 5.233 -35.972 -11.694 1.00 44.06 209 ALA A C 1
ATOM 1630 O O . ALA A 1 209 ? 6.362 -35.574 -11.410 1.00 44.06 209 ALA A O 1
ATOM 1631 N N . VAL A 1 210 ? 4.454 -35.322 -12.567 1.00 44.84 210 VAL A N 1
ATOM 1632 C CA . VAL A 1 210 ? 4.949 -34.219 -13.416 1.00 44.84 210 VAL A CA 1
ATOM 1633 C C . VAL A 1 210 ? 4.699 -32.828 -12.806 1.00 44.84 210 VAL A C 1
ATOM 1635 O O . VAL A 1 210 ? 5.548 -31.957 -12.945 1.00 44.84 210 VAL A O 1
ATOM 1638 N N . ASP A 1 211 ? 3.633 -32.647 -12.015 1.00 47.34 211 ASP A N 1
ATOM 1639 C CA . ASP A 1 211 ? 3.310 -31.371 -11.334 1.00 47.34 211 ASP A CA 1
ATOM 1640 C C . ASP A 1 211 ? 4.185 -31.085 -10.097 1.00 47.34 211 ASP A C 1
ATOM 1642 O O . ASP A 1 211 ? 4.354 -29.941 -9.668 1.00 47.34 211 ASP A O 1
ATOM 1646 N N . ARG A 1 212 ? 4.789 -32.123 -9.502 1.00 48.47 212 ARG A N 1
ATOM 1647 C CA . ARG A 1 212 ? 5.605 -31.981 -8.281 1.00 48.47 212 ARG A CA 1
ATOM 1648 C C . ARG A 1 212 ? 6.945 -31.282 -8.517 1.00 48.47 212 ARG A C 1
ATOM 1650 O O . ARG A 1 212 ? 7.520 -30.755 -7.566 1.00 48.47 212 ARG A O 1
ATOM 1657 N N . LEU A 1 213 ? 7.445 -31.270 -9.753 1.00 46.38 213 LEU A N 1
ATOM 1658 C CA . LEU A 1 213 ? 8.720 -30.630 -10.090 1.00 46.38 213 LEU A CA 1
ATOM 1659 C C . LEU A 1 213 ? 8.589 -29.100 -10.169 1.00 46.38 213 LEU A C 1
ATOM 1661 O O . LEU A 1 213 ? 9.477 -28.401 -9.677 1.00 46.38 213 LEU A O 1
ATOM 1665 N N . ASP A 1 214 ? 7.458 -28.587 -10.660 1.00 46.44 214 ASP A N 1
ATOM 1666 C CA . ASP A 1 214 ? 7.219 -27.143 -10.791 1.00 46.44 214 ASP A CA 1
ATOM 1667 C C . ASP A 1 214 ? 6.762 -26.499 -9.470 1.00 46.44 214 ASP A C 1
ATOM 1669 O O . ASP A 1 214 ? 7.230 -25.410 -9.120 1.00 46.44 214 ASP A O 1
ATOM 1673 N N . LEU A 1 215 ? 5.960 -27.195 -8.648 1.00 51.16 215 LEU A N 1
ATOM 1674 C CA . LEU A 1 215 ? 5.600 -26.701 -7.308 1.00 51.16 215 LEU A CA 1
ATOM 1675 C C . LEU A 1 215 ? 6.802 -26.652 -6.351 1.00 51.16 215 LEU A C 1
ATOM 1677 O O . LEU A 1 215 ? 6.923 -25.714 -5.560 1.00 51.16 215 LEU A O 1
ATOM 1681 N N . ALA A 1 216 ? 7.718 -27.622 -6.432 1.00 48.75 216 ALA A N 1
ATOM 1682 C CA . ALA A 1 216 ? 8.923 -27.631 -5.603 1.00 48.75 216 ALA A CA 1
ATOM 1683 C C . ALA A 1 216 ? 9.917 -26.523 -6.002 1.00 48.75 216 ALA A C 1
ATOM 1685 O O . ALA A 1 216 ? 10.639 -26.003 -5.146 1.00 48.75 216 ALA A O 1
ATOM 1686 N N . ALA A 1 217 ? 9.951 -26.134 -7.282 1.00 49.62 217 ALA A N 1
ATOM 1687 C CA . ALA A 1 217 ? 10.758 -25.014 -7.761 1.00 49.62 217 ALA A CA 1
ATOM 1688 C C . ALA A 1 217 ? 10.171 -23.659 -7.327 1.00 49.62 217 ALA A C 1
ATOM 1690 O O . ALA A 1 217 ? 10.917 -22.814 -6.826 1.00 49.62 217 ALA A O 1
ATOM 1691 N N . ALA A 1 218 ? 8.847 -23.489 -7.415 1.00 50.28 218 ALA A N 1
ATOM 1692 C CA . ALA A 1 218 ? 8.152 -22.287 -6.952 1.00 50.28 218 ALA A CA 1
ATOM 1693 C C . ALA A 1 218 ? 8.266 -22.098 -5.427 1.00 50.28 218 ALA A C 1
ATOM 1695 O O . ALA A 1 218 ? 8.584 -21.005 -4.956 1.00 50.28 218 ALA A O 1
ATOM 1696 N N . GLN A 1 219 ? 8.125 -23.174 -4.642 1.00 53.69 219 GLN A N 1
ATOM 1697 C CA . GLN A 1 219 ? 8.302 -23.125 -3.184 1.00 53.69 219 GLN A CA 1
ATOM 1698 C C . GLN A 1 219 ? 9.755 -22.839 -2.773 1.00 53.69 219 GLN A C 1
ATOM 1700 O O . GLN A 1 219 ? 9.987 -22.098 -1.822 1.00 53.69 219 GLN A O 1
ATOM 1705 N N . ARG A 1 220 ? 10.761 -23.335 -3.511 1.00 50.88 220 ARG A N 1
ATOM 1706 C CA . ARG A 1 220 ? 12.180 -22.996 -3.257 1.00 50.88 220 ARG A CA 1
ATOM 1707 C C . ARG A 1 220 ? 12.533 -21.540 -3.558 1.00 50.88 220 ARG A C 1
ATOM 1709 O O . ARG A 1 220 ? 13.575 -21.071 -3.095 1.00 50.88 220 ARG A O 1
ATOM 1716 N N . GLN A 1 221 ? 11.734 -20.853 -4.370 1.00 53.06 221 GLN A N 1
ATOM 1717 C CA . GLN A 1 221 ? 11.950 -19.449 -4.701 1.00 53.06 221 GLN A CA 1
ATOM 1718 C C . GLN A 1 221 ? 11.301 -18.540 -3.647 1.00 53.06 221 GLN A C 1
ATOM 1720 O O . GLN A 1 221 ? 11.991 -17.688 -3.099 1.00 53.06 221 GLN A O 1
ATOM 1725 N N . VAL A 1 222 ? 10.062 -18.835 -3.234 1.00 53.94 222 VAL A N 1
ATOM 1726 C CA . VAL A 1 222 ? 9.367 -18.112 -2.147 1.00 53.94 222 VAL A CA 1
ATOM 1727 C C . VAL A 1 222 ? 10.097 -18.249 -0.804 1.00 53.94 222 VAL A C 1
ATOM 1729 O O . VAL A 1 222 ? 10.323 -17.257 -0.118 1.00 53.94 222 VAL A O 1
ATOM 1732 N N . VAL A 1 223 ? 10.588 -19.448 -0.464 1.00 53.56 223 VAL A N 1
ATOM 1733 C CA . VAL A 1 223 ? 11.365 -19.665 0.775 1.00 53.56 223 VAL A CA 1
ATOM 1734 C C . VAL A 1 223 ? 12.717 -18.931 0.750 1.00 53.56 223 VAL A C 1
ATOM 1736 O O . VAL A 1 223 ? 13.277 -18.629 1.803 1.00 53.56 223 VAL A O 1
ATOM 1739 N N . ARG A 1 224 ? 13.276 -18.616 -0.427 1.00 52.91 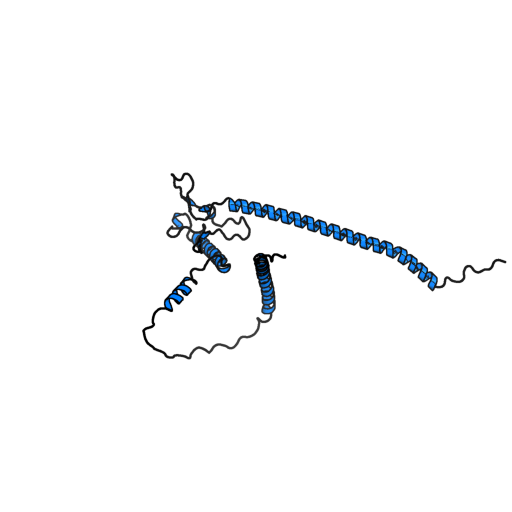224 ARG A N 1
ATOM 1740 C CA . ARG A 1 224 ? 14.514 -17.821 -0.517 1.00 52.91 224 ARG A CA 1
ATOM 1741 C C . ARG A 1 224 ? 14.271 -16.335 -0.268 1.00 52.91 224 ARG A C 1
ATOM 1743 O O . ARG A 1 224 ? 15.099 -15.716 0.396 1.00 52.91 224 ARG A O 1
ATOM 1750 N N . ASP A 1 225 ? 13.147 -15.802 -0.735 1.00 54.12 225 ASP A N 1
ATOM 1751 C CA . ASP A 1 225 ? 12.794 -14.392 -0.546 1.00 54.12 225 ASP A CA 1
ATOM 1752 C C . ASP A 1 225 ? 12.370 -14.093 0.904 1.00 54.12 225 ASP A C 1
ATOM 1754 O O . ASP A 1 225 ? 12.755 -13.058 1.453 1.00 54.12 225 ASP A O 1
ATOM 1758 N N . GLU A 1 226 ? 11.692 -15.029 1.583 1.00 55.84 226 GLU A N 1
ATOM 1759 C CA . GLU A 1 226 ? 11.381 -14.901 3.020 1.00 55.84 226 GLU A CA 1
ATOM 1760 C C . GLU A 1 226 ? 12.634 -14.907 3.908 1.00 55.84 226 GLU A C 1
ATOM 1762 O O . GLU A 1 226 ? 12.690 -14.203 4.916 1.00 55.84 226 GLU A O 1
ATOM 1767 N N . ASN A 1 227 ? 13.675 -15.648 3.514 1.00 59.50 227 ASN A N 1
ATOM 1768 C CA . ASN A 1 227 ? 14.942 -15.667 4.243 1.00 59.50 227 ASN A CA 1
ATOM 1769 C C . ASN A 1 227 ? 15.799 -14.423 3.971 1.00 59.50 227 ASN A C 1
ATOM 1771 O O . ASN A 1 227 ? 16.579 -14.029 4.834 1.00 59.50 227 ASN A O 1
ATOM 1775 N N . TYR A 1 228 ? 15.671 -13.780 2.805 1.00 64.69 228 TYR A N 1
ATOM 1776 C CA . TYR A 1 228 ? 16.481 -12.605 2.469 1.00 64.69 228 TYR A CA 1
ATOM 1777 C C . TYR A 1 228 ? 16.171 -11.414 3.381 1.00 64.69 228 TYR A C 1
ATOM 1779 O O . TYR A 1 228 ? 17.088 -10.764 3.879 1.00 64.69 228 TYR A O 1
ATOM 1787 N N . SER A 1 229 ? 14.889 -11.161 3.660 1.00 63.84 229 SER A N 1
ATOM 1788 C CA . SER A 1 229 ? 14.491 -10.085 4.573 1.00 63.84 229 SER A CA 1
ATOM 1789 C C . SER A 1 229 ? 14.989 -10.343 6.001 1.00 63.84 229 SER A C 1
ATOM 1791 O O . SER A 1 229 ? 15.577 -9.451 6.608 1.00 63.84 229 SER A O 1
ATOM 1793 N N . GLN A 1 230 ? 14.857 -11.574 6.507 1.00 63.97 230 GLN A N 1
ATOM 1794 C CA . GLN A 1 230 ? 15.321 -11.948 7.849 1.00 63.97 230 GLN A CA 1
ATOM 1795 C C . GLN A 1 230 ? 16.849 -11.862 7.992 1.00 63.97 230 GLN A C 1
ATOM 1797 O O . GLN A 1 230 ? 17.336 -11.352 8.998 1.00 63.97 230 GLN A O 1
ATOM 1802 N N . LEU A 1 231 ? 17.606 -12.268 6.966 1.00 66.62 231 LEU A N 1
ATOM 180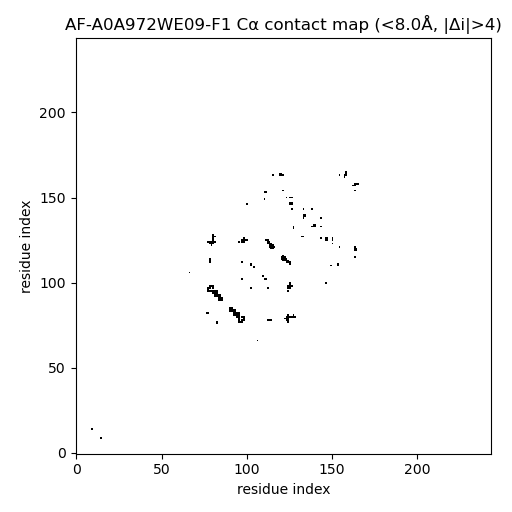3 C CA . LEU A 1 231 ? 19.072 -12.180 6.957 1.00 66.62 231 LEU A CA 1
ATOM 1804 C C . LEU A 1 231 ? 19.576 -10.730 7.009 1.00 66.62 231 LEU A C 1
ATOM 1806 O O . LEU A 1 231 ? 20.537 -10.439 7.717 1.00 66.62 231 LEU A O 1
ATOM 1810 N N . VAL A 1 232 ? 18.914 -9.809 6.302 1.00 67.88 232 VAL A N 1
ATOM 1811 C CA . VAL A 1 232 ? 19.276 -8.379 6.312 1.00 67.88 232 VAL A CA 1
ATOM 1812 C C . VAL A 1 232 ? 18.993 -7.740 7.678 1.00 67.88 232 VAL A C 1
ATOM 1814 O O . VAL A 1 232 ? 19.782 -6.918 8.149 1.00 67.88 232 VAL A O 1
ATOM 1817 N N . PHE A 1 233 ? 17.900 -8.130 8.341 1.00 62.81 233 PHE A N 1
ATOM 1818 C CA . PHE A 1 233 ? 17.579 -7.645 9.687 1.00 62.81 233 PHE A CA 1
ATOM 1819 C C . PHE A 1 233 ? 18.525 -8.200 10.763 1.00 62.81 233 PHE A C 1
ATOM 1821 O O . PHE A 1 233 ? 18.915 -7.451 11.662 1.00 62.81 233 PHE A O 1
ATOM 1828 N N . ASP A 1 234 ? 18.955 -9.459 10.652 1.00 67.81 234 ASP A N 1
ATOM 1829 C CA . ASP A 1 234 ? 19.954 -10.045 11.557 1.00 67.81 234 ASP A CA 1
ATOM 1830 C C . ASP A 1 234 ? 21.333 -9.378 11.416 1.00 67.81 234 ASP A C 1
ATOM 1832 O O . ASP A 1 234 ? 22.031 -9.181 12.413 1.00 67.81 234 ASP A O 1
ATOM 1836 N N . GLU A 1 235 ? 21.720 -8.966 10.206 1.00 67.50 235 GLU A N 1
ATOM 1837 C CA . GLU A 1 235 ? 22.979 -8.250 9.951 1.00 67.50 235 GLU A CA 1
ATOM 1838 C C . GLU A 1 235 ? 22.995 -6.845 10.586 1.00 67.50 235 GLU A C 1
ATOM 1840 O O . GLU A 1 235 ? 24.024 -6.393 11.091 1.00 67.50 235 GLU A O 1
ATOM 1845 N N . LEU A 1 236 ? 21.842 -6.174 10.651 1.00 62.81 236 LEU A N 1
ATOM 1846 C CA . LEU A 1 236 ? 21.690 -4.866 11.302 1.00 62.81 236 LEU A CA 1
ATOM 1847 C C . LEU A 1 236 ? 21.683 -4.937 12.835 1.00 62.81 236 LEU A C 1
ATOM 1849 O O . LEU A 1 236 ? 22.000 -3.941 13.489 1.00 62.81 236 LEU A O 1
ATOM 1853 N N . ASN A 1 237 ? 21.334 -6.090 13.409 1.00 69.25 237 ASN A N 1
ATOM 1854 C CA . ASN A 1 237 ? 21.255 -6.284 14.857 1.00 69.25 237 ASN A CA 1
ATOM 1855 C C . ASN A 1 237 ? 22.589 -6.746 15.478 1.00 69.25 237 ASN A C 1
ATOM 1857 O O . ASN A 1 237 ? 22.703 -6.883 16.698 1.00 69.25 237 ASN A O 1
ATOM 1861 N N . GLN A 1 238 ? 23.623 -6.974 14.661 1.00 67.19 238 GLN A N 1
ATOM 1862 C CA . GLN A 1 238 ? 24.962 -7.243 15.174 1.00 67.19 238 GLN A CA 1
ATOM 1863 C C . GLN A 1 238 ? 25.636 -5.939 15.630 1.00 67.19 238 GLN A C 1
ATOM 1865 O O . GLN A 1 238 ? 25.645 -4.945 14.897 1.00 67.19 238 GLN A O 1
ATOM 1870 N N . PRO A 1 239 ? 26.245 -5.910 16.831 1.00 55.19 239 PRO A N 1
ATOM 1871 C CA . PRO A 1 239 ? 26.973 -4.738 17.291 1.00 55.19 239 PRO A CA 1
ATOM 1872 C C . PRO A 1 239 ? 28.140 -4.483 16.336 1.00 55.19 239 PRO A C 1
ATOM 1874 O O 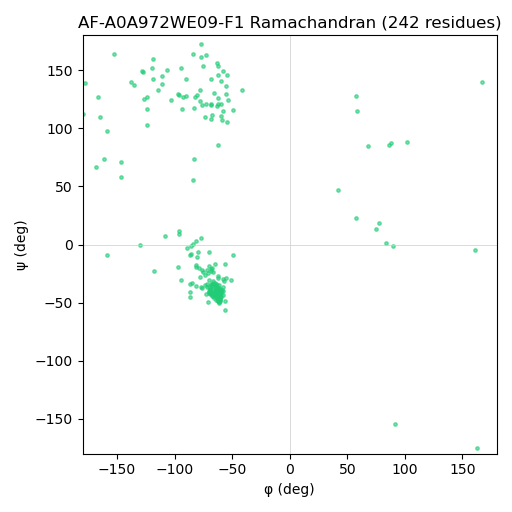. PRO A 1 239 ? 29.004 -5.347 16.165 1.00 55.19 239 PRO A O 1
ATOM 1877 N N . ARG A 1 240 ? 28.169 -3.296 15.707 1.00 55.62 240 ARG A N 1
ATOM 1878 C CA . ARG A 1 240 ? 29.294 -2.868 14.862 1.00 55.62 240 ARG A CA 1
ATOM 1879 C C . ARG A 1 240 ? 30.583 -3.101 15.640 1.00 55.62 240 ARG A C 1
ATOM 1881 O O . ARG A 1 240 ? 30.800 -2.463 16.669 1.00 55.62 240 ARG A O 1
ATOM 1888 N N . ARG A 1 241 ? 31.440 -4.001 15.150 1.00 50.53 241 ARG A N 1
ATOM 1889 C CA . ARG A 1 241 ? 32.802 -4.121 15.666 1.00 50.53 241 ARG A CA 1
ATOM 1890 C C . ARG A 1 241 ? 33.483 -2.774 15.461 1.00 50.53 241 ARG A C 1
ATOM 1892 O O . ARG A 1 241 ? 33.735 -2.366 14.331 1.00 50.53 241 ARG A O 1
ATOM 1899 N N . SER A 1 242 ? 33.734 -2.085 16.565 1.00 46.66 242 SER A N 1
ATOM 1900 C CA . SER A 1 242 ? 34.639 -0.951 16.641 1.00 46.66 242 SER A CA 1
ATOM 1901 C C . SER A 1 242 ? 36.024 -1.426 16.208 1.00 46.66 242 SER A C 1
ATOM 1903 O O . SER A 1 242 ? 36.669 -2.191 16.924 1.00 46.66 242 SER A O 1
ATOM 1905 N N . SER A 1 243 ? 36.444 -1.026 15.013 1.00 45.81 243 SER A N 1
ATOM 1906 C CA . SER A 1 243 ? 37.841 -1.079 14.602 1.00 45.81 243 SER A CA 1
ATOM 1907 C C . SER A 1 243 ? 38.594 0.036 15.329 1.00 45.81 243 SER A C 1
ATOM 1909 O O . SER A 1 243 ? 38.343 1.212 15.053 1.00 45.81 243 SER A O 1
ATOM 1911 N N . GLU A 1 244 ? 39.451 -0.348 16.277 1.00 40.81 244 GLU A N 1
ATOM 1912 C CA . GLU A 1 244 ? 40.667 0.407 16.621 1.00 40.81 244 GLU A CA 1
ATOM 1913 C C . GLU A 1 244 ? 41.631 0.459 15.428 1.00 40.81 244 GLU A C 1
ATOM 1915 O O . GLU A 1 244 ? 41.652 -0.519 14.639 1.00 40.81 244 GLU A O 1
#

Foldseek 3Di:
DDDPDDPDDDDPVNVVVVVVVVVCVVVVVVVVVVVVVVVVVVVVVVVVVVVVVVVVVVVVVVLVVVVVVVVVVDDPQLFAQWDQDDDPVVRDIDGRPQLDPPGPCPDPPDLGDWDQDPVLDIDGNVAHDPPDDVVVVVADPVSNVVSVVSSVVVVVVCVVVVVGDPPPPPVVVVVVVVVVPDDDDDDDDDDDDDDDDPPDDDDDDDDPPPVVVVVVVVVVVVVVVVVVVVVVVVVVPDDPPDDD

Sequence (244 aa):
MLPKRLIEGFDRVRLRNFLALFFLALAIPTAVLIWQAYSQLKWEAFHQYQGDAEELTQRIDARLNALIKTADAHSFADYTFLVVSGDPSANLVQRSPLSAYPVPADLPGVLGYFQVNTDGEFTTPLLPPEGTEATSLGISSDEYSDRLSLARELQSVLSDNRLVQSRGKEGLRRARQSSLDAPSTVLEEEKEADLAGEMLSSMSDDKDAVDRLDLAAAQRQVVRDENYSQLVFDELNQPRRSSE

Radius of gyration: 38.71 Å; Cα contacts (8 Å, |Δi|>4): 114; chains: 1; bounding box: 94×73×120 Å

Secondary structure (DSSP, 8-state):
-----S-S---HHHHHHHHHHHHHHHHHHHHHHHHHHHHHHHHHHHHHHHHHHHHHHHHHHHHHHHHHHHHHTS-GGGGSSEEEES-TTT-EEEE-GGG-SSPP-SSTT-----EE-TT--EE-TTSPPTT--GGGGT--HHHHHHHHHHHHHHHHHHHHTTSS--TTSHHHHHHHHHHTSSPP----------------------STTTHHHHHHHHHHHHHHHHHHHHHHHHHHTS------

Solvent-accessible surface area (backbone atoms only — not comparable to full-atom values): 15276 Å² total; per-residue (Å²): 139,79,86,90,77,87,82,75,76,81,51,69,67,59,56,50,51,52,52,50,50,53,50,48,68,51,46,52,61,52,52,53,51,50,54,51,52,55,52,51,53,52,51,54,52,51,53,50,53,50,52,54,49,52,51,50,49,53,52,48,52,53,51,50,54,53,52,49,56,57,58,69,69,55,54,84,57,39,47,32,28,64,28,78,50,82,59,87,89,68,67,39,76,40,72,17,83,63,33,50,78,78,64,81,67,88,48,92,89,62,85,77,66,67,46,69,48,97,87,41,50,77,46,40,10,64,48,70,59,91,96,55,62,52,61,84,74,75,39,51,75,68,59,48,51,53,42,49,52,51,52,49,52,54,50,47,57,34,38,75,72,64,76,30,70,65,83,76,57,64,59,54,53,53,52,50,59,62,61,72,75,58,86,87,78,83,82,89,85,88,84,89,86,84,90,87,79,96,78,86,86,83,89,87,81,92,82,73,79,69,64,55,60,57,54,55,53,54,51,57,50,55,59,48,56,62,46,50,60,53,53,54,54,55,62,69,69,50,79,78,80,80,79,129

Mean predicted aligned error: 19.41 Å